Protein AF-A0A1Q5UCG4-F1 (afdb_monomer)

Foldseek 3Di:
DDPVQDDVVVVVVCCCVVPVVVVVVVCVPDDVVCPDDDDPPQPVCQVSCVVVVDHAAAEAEAQADDCPLVPDPDQDFDDPPDLLNLVRVLVSCVSSCVLSVVQHDYPVVQVCQVVVQVPDPDHDRYHQDTGCSVVVCCCVVPNDPCSCVVVVCVSSVVVVSVVRSVVVVVVVVVVVVVD

Secondary structure (DSSP, 8-state):
--GGG--HHHHHHHHIIIIIHHHHHHHHHS-TT-------HHHHHHHHHGGGT----EEEE-BB--TTTTT-SS-----TT-TTGGGHHHHHHHHTTTTTGGGPBPHHHHHHHHHHHHTSSS--SEEEESBTHHHHHHHHHHS-TTHHHHHHHHHTTHHHHHHHHHHHHHHHHHHHHT-

pLDDT: mean 81.12, std 9.91, range [46.38, 95.5]

InterPro domains:
  IPR036291 NAD(P)-binding domain superfamily [SSF51735] (3-132)

Radius of gyration: 21.56 Å; Cα contacts (8 Å, |Δi|>4): 135; chains: 1; bounding box: 54×34×59 Å

Nearest PDB structures (foldseek):
  2p91-assembly1_D  TM=2.143E-01  e=8.527E+00  Aquifex aeolicus VF5

Structure (mmCIF, N/CA/C/O backbone):
data_AF-A0A1Q5UCG4-F1
#
_entry.id   AF-A0A1Q5UCG4-F1
#
loop_
_atom_site.group_PDB
_atom_site.id
_atom_site.type_symbol
_atom_site.la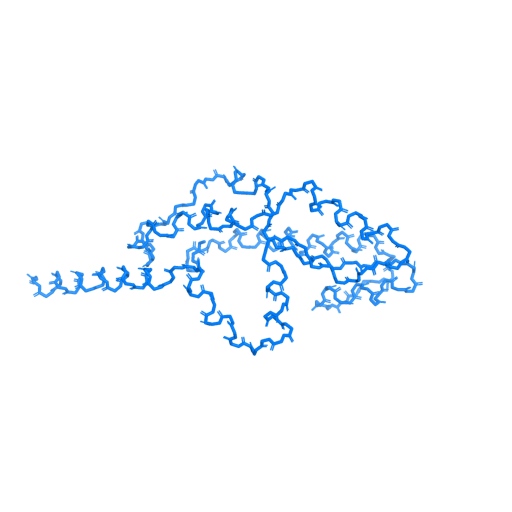bel_atom_id
_atom_site.label_alt_id
_atom_site.label_comp_id
_atom_site.label_asym_id
_atom_site.label_entity_id
_atom_site.label_seq_id
_atom_site.pdbx_PDB_ins_code
_atom_site.Cartn_x
_atom_site.Cartn_y
_atom_site.Cartn_z
_atom_site.occupancy
_atom_site.B_iso_or_equiv
_atom_site.auth_seq_id
_atom_site.auth_comp_id
_atom_site.auth_asym_id
_atom_site.auth_atom_id
_atom_site.pdbx_PDB_model_num
ATOM 1 N N . MET A 1 1 ? -7.407 -5.558 8.544 1.00 59.09 1 MET A N 1
ATOM 2 C CA . MET A 1 1 ? -7.720 -6.565 9.571 1.00 59.09 1 MET A CA 1
ATOM 3 C C . MET A 1 1 ? -6.719 -6.386 10.696 1.00 59.09 1 MET A C 1
ATOM 5 O O . MET A 1 1 ? -5.588 -6.011 10.390 1.00 59.09 1 MET A O 1
ATOM 9 N N . SER A 1 2 ? -7.111 -6.570 11.957 1.00 68.50 2 SER A N 1
ATOM 10 C CA . SER A 1 2 ? -6.135 -6.534 13.051 1.00 68.50 2 SER A CA 1
ATOM 11 C C . SER A 1 2 ? -5.133 -7.687 12.885 1.00 68.50 2 SER A C 1
ATOM 13 O O . SER A 1 2 ? -5.442 -8.686 12.235 1.00 68.50 2 SER A O 1
ATOM 15 N N . LEU A 1 3 ? -3.933 -7.567 13.460 1.00 70.44 3 LEU A N 1
ATOM 16 C CA . LEU A 1 3 ? -2.963 -8.670 13.448 1.00 70.44 3 LEU A CA 1
ATOM 17 C C . LEU A 1 3 ? -3.520 -9.926 14.143 1.00 70.44 3 LEU A C 1
ATOM 19 O O . LEU A 1 3 ? -3.135 -11.036 13.795 1.00 70.44 3 LEU A O 1
ATOM 23 N N . LEU A 1 4 ? -4.430 -9.739 15.102 1.00 78.00 4 LEU A N 1
ATOM 24 C CA . LEU A 1 4 ? -5.043 -10.812 15.883 1.00 78.00 4 LEU A CA 1
ATOM 25 C C . LEU A 1 4 ? -6.080 -11.606 15.078 1.00 78.00 4 LEU A C 1
ATOM 27 O O . LEU A 1 4 ? -6.266 -12.788 15.336 1.00 78.00 4 LEU A O 1
ATOM 31 N N . ASP A 1 5 ? -6.707 -10.970 14.089 1.00 77.94 5 ASP A N 1
ATOM 32 C CA . ASP A 1 5 ? -7.754 -11.574 13.258 1.00 77.94 5 ASP A CA 1
ATOM 33 C C . ASP A 1 5 ? -7.213 -12.082 11.906 1.00 77.94 5 ASP A C 1
ATOM 35 O O . ASP A 1 5 ? -7.975 -12.539 11.056 1.00 77.94 5 ASP A O 1
ATOM 39 N N . LEU A 1 6 ? -5.902 -11.967 11.662 1.00 79.69 6 LEU A N 1
ATOM 40 C CA . LEU A 1 6 ? -5.281 -12.315 10.386 1.00 79.69 6 LEU A CA 1
ATOM 41 C C . LEU A 1 6 ? -5.109 -13.833 10.228 1.00 79.69 6 LEU A C 1
ATOM 43 O O . LEU A 1 6 ? -4.418 -14.477 11.016 1.00 79.69 6 LEU A O 1
ATOM 47 N N . ASP A 1 7 ? -5.630 -14.393 9.135 1.00 83.50 7 ASP A N 1
ATOM 48 C CA . ASP A 1 7 ? -5.322 -15.771 8.752 1.00 83.50 7 ASP A CA 1
ATOM 49 C C . ASP A 1 7 ? -3.855 -15.892 8.293 1.00 83.50 7 ASP A C 1
ATOM 51 O O . ASP A 1 7 ? -3.420 -15.310 7.292 1.00 83.50 7 ASP A O 1
ATOM 55 N N . VAL A 1 8 ? -3.081 -16.692 9.028 1.00 87.12 8 VAL A N 1
ATOM 56 C CA . VAL A 1 8 ? -1.661 -16.953 8.761 1.00 87.12 8 VAL A CA 1
ATOM 57 C C . VAL A 1 8 ? -1.443 -17.582 7.381 1.00 87.12 8 VAL A C 1
ATOM 59 O O . VAL A 1 8 ? -0.407 -17.347 6.755 1.00 87.12 8 VAL A O 1
ATOM 62 N N . SER A 1 9 ? -2.388 -18.378 6.881 1.00 88.19 9 SER A N 1
ATOM 63 C CA . SER A 1 9 ? -2.302 -18.982 5.550 1.00 88.19 9 SER A CA 1
ATOM 64 C C . SER A 1 9 ? -2.362 -17.918 4.449 1.00 88.19 9 SER A C 1
ATOM 66 O O . SER A 1 9 ? -1.525 -17.913 3.541 1.00 88.19 9 SER A O 1
ATOM 68 N N . VAL A 1 10 ? -3.264 -16.943 4.592 1.00 85.44 10 VAL A N 1
ATOM 69 C CA . VAL A 1 10 ? -3.379 -15.786 3.697 1.00 85.44 10 VAL A CA 1
ATOM 70 C C . VAL A 1 10 ? -2.114 -14.937 3.770 1.00 85.44 10 VAL A C 1
ATOM 72 O O . VAL A 1 10 ? -1.564 -14.568 2.731 1.00 85.44 10 VAL A O 1
ATOM 75 N N . ALA A 1 11 ? -1.584 -14.702 4.974 1.00 85.50 11 ALA A N 1
ATOM 76 C CA . ALA A 1 11 ? -0.326 -13.983 5.151 1.00 85.50 11 ALA A CA 1
ATOM 77 C C . ALA A 1 11 ? 0.836 -14.677 4.416 1.00 85.50 11 ALA A C 1
ATOM 79 O O . ALA A 1 11 ? 1.580 -14.028 3.680 1.00 85.50 11 ALA A O 1
ATOM 80 N N . LYS A 1 12 ? 0.965 -16.006 4.531 1.00 90.75 12 LYS A N 1
ATOM 81 C CA . LYS A 1 12 ? 1.983 -16.780 3.795 1.00 90.75 12 LYS A CA 1
ATOM 82 C C . LYS A 1 12 ? 1.835 -16.628 2.281 1.00 90.75 12 LYS A C 1
ATOM 84 O O . LYS A 1 12 ? 2.833 -16.402 1.599 1.00 90.75 12 LYS A O 1
ATOM 89 N N . ASN A 1 13 ? 0.612 -16.689 1.759 1.00 90.38 13 ASN A N 1
ATOM 90 C CA . ASN A 1 13 ? 0.355 -16.494 0.330 1.00 90.38 13 ASN A CA 1
ATOM 91 C C . ASN A 1 13 ? 0.730 -15.081 -0.136 1.00 90.38 13 ASN A C 1
ATOM 93 O O . ASN A 1 13 ? 1.370 -14.930 -1.177 1.00 90.38 13 ASN A O 1
ATOM 97 N N . MET A 1 14 ? 0.427 -14.054 0.661 1.00 86.88 14 MET A N 1
ATOM 98 C CA . MET A 1 14 ? 0.856 -12.682 0.380 1.00 86.88 14 MET A CA 1
ATOM 99 C C . MET A 1 14 ? 2.383 -12.554 0.329 1.00 86.88 14 MET A C 1
ATOM 101 O O . MET A 1 14 ? 2.902 -11.891 -0.566 1.00 86.88 14 MET A O 1
ATOM 105 N N . PHE A 1 15 ? 3.121 -13.204 1.233 1.00 89.06 15 PHE A N 1
ATOM 106 C CA . PHE A 1 15 ? 4.590 -13.214 1.191 1.00 89.06 15 PHE A CA 1
ATOM 107 C C . PHE A 1 15 ? 5.141 -13.979 -0.020 1.00 89.06 15 PHE A C 1
ATOM 109 O O . PHE A 1 15 ? 6.109 -13.530 -0.636 1.00 89.06 15 PHE A O 1
ATOM 116 N N . ASN A 1 16 ? 4.511 -15.090 -0.407 1.00 91.44 16 ASN A N 1
ATOM 117 C CA . ASN A 1 16 ? 4.885 -15.838 -1.609 1.00 91.44 16 ASN A CA 1
ATOM 118 C C . ASN A 1 16 ? 4.780 -14.979 -2.871 1.00 91.44 16 ASN A C 1
ATOM 120 O O . ASN A 1 16 ? 5.725 -14.944 -3.655 1.00 91.44 16 ASN A O 1
ATOM 124 N N . VAL A 1 17 ? 3.684 -14.237 -3.036 1.00 88.94 17 VAL A N 1
ATOM 125 C CA . VAL A 1 17 ? 3.472 -13.385 -4.216 1.00 88.94 17 VAL A CA 1
ATOM 126 C C . VAL A 1 17 ? 4.299 -12.097 -4.152 1.00 88.94 17 VAL A C 1
ATOM 128 O O . VAL A 1 17 ? 4.938 -11.728 -5.131 1.00 88.94 17 VAL A O 1
ATOM 131 N N . ASN A 1 18 ? 4.335 -11.412 -3.008 1.00 87.88 18 ASN A N 1
ATOM 132 C CA . ASN A 1 18 ? 4.907 -10.062 -2.933 1.00 87.88 18 ASN A CA 1
ATOM 133 C C . ASN A 1 18 ? 6.410 -10.032 -2.619 1.00 87.88 18 ASN A C 1
ATOM 135 O O . ASN A 1 18 ? 7.061 -9.018 -2.863 1.00 87.88 18 ASN A O 1
ATOM 139 N N . VAL A 1 19 ? 6.971 -11.112 -2.063 1.00 85.44 19 VAL A N 1
ATOM 140 C CA . VAL A 1 19 ? 8.393 -11.182 -1.689 1.00 85.44 19 VAL A CA 1
ATOM 141 C C . VAL A 1 19 ? 9.103 -12.263 -2.487 1.00 85.44 19 VAL A C 1
ATOM 143 O O . VAL A 1 19 ? 10.033 -11.960 -3.235 1.00 85.44 19 VAL A O 1
ATOM 146 N N . PHE A 1 20 ? 8.674 -13.518 -2.356 1.00 86.94 20 PHE A N 1
ATOM 147 C CA . PHE A 1 20 ? 9.409 -14.633 -2.949 1.00 86.94 20 PHE A CA 1
ATOM 148 C C . PHE A 1 20 ? 9.304 -14.661 -4.474 1.00 86.94 20 PHE A C 1
ATOM 150 O O . PHE A 1 20 ? 10.324 -14.863 -5.126 1.00 86.94 20 PHE A O 1
ATOM 157 N N . ALA A 1 21 ? 8.143 -14.353 -5.058 1.00 86.62 21 ALA A N 1
ATOM 158 C CA . ALA A 1 21 ? 8.008 -14.302 -6.513 1.00 86.62 21 ALA A CA 1
ATOM 159 C C . ALA A 1 21 ? 8.925 -13.242 -7.143 1.00 86.62 21 ALA A C 1
ATOM 161 O O . ALA A 1 21 ? 9.523 -13.501 -8.183 1.00 86.62 21 ALA A O 1
ATOM 162 N N . VAL A 1 22 ? 9.113 -12.085 -6.495 1.00 83.25 22 VAL A N 1
ATOM 163 C CA . VAL A 1 22 ? 10.056 -11.056 -6.968 1.00 83.25 22 VAL A CA 1
ATOM 164 C C . VAL A 1 22 ? 11.484 -11.601 -6.983 1.00 83.25 22 VAL A C 1
ATOM 166 O O . VAL A 1 22 ? 12.210 -11.390 -7.953 1.00 83.25 22 VAL A O 1
ATOM 169 N N . VAL A 1 23 ? 11.883 -12.343 -5.946 1.00 82.75 23 VAL A N 1
ATOM 170 C CA . VAL A 1 23 ? 13.198 -13.000 -5.892 1.00 82.75 23 VAL A CA 1
ATOM 171 C C . VAL A 1 23 ? 13.328 -14.042 -7.002 1.00 82.75 23 VAL A C 1
ATOM 173 O O . VAL A 1 23 ? 14.324 -14.028 -7.717 1.00 82.75 23 VAL A O 1
ATOM 176 N N . THR A 1 24 ? 12.322 -14.893 -7.198 1.00 85.06 24 THR A N 1
ATOM 177 C CA . THR A 1 24 ? 12.334 -15.937 -8.232 1.00 85.06 24 THR A CA 1
ATOM 178 C C . THR A 1 24 ? 12.406 -15.352 -9.639 1.00 85.06 24 THR A C 1
ATOM 180 O O . THR A 1 24 ? 13.220 -15.801 -10.438 1.00 85.06 24 THR A O 1
ATOM 183 N N . VAL A 1 25 ? 11.613 -14.320 -9.938 1.00 84.62 25 VAL A N 1
ATOM 184 C CA . VAL A 1 25 ? 11.676 -13.597 -11.217 1.00 84.62 25 VAL A CA 1
ATOM 185 C C . VAL A 1 25 ? 13.072 -13.017 -11.413 1.00 84.62 25 VAL A C 1
ATOM 187 O O . VAL A 1 25 ? 13.696 -13.232 -12.444 1.00 84.62 25 VAL A O 1
ATOM 190 N N . THR A 1 26 ? 13.607 -12.351 -10.393 1.00 80.31 26 THR A N 1
ATOM 191 C CA . THR A 1 26 ? 14.953 -11.772 -10.442 1.00 80.31 26 THR A CA 1
ATOM 192 C C . THR A 1 26 ? 16.024 -12.830 -10.714 1.00 80.31 26 THR A C 1
ATOM 194 O O . THR A 1 26 ? 16.894 -12.607 -11.547 1.00 80.31 26 THR A O 1
ATOM 197 N N . GLN A 1 27 ? 15.947 -13.988 -10.056 1.00 78.50 27 GLN A N 1
ATOM 198 C CA . GLN A 1 27 ? 16.867 -15.108 -10.264 1.00 78.50 27 GLN A CA 1
ATOM 199 C C . GLN A 1 27 ? 16.732 -15.728 -11.657 1.00 78.50 27 GLN A C 1
ATOM 201 O O . GLN A 1 27 ? 17.739 -16.105 -12.238 1.00 78.50 27 GLN A O 1
ATOM 206 N N . ALA A 1 28 ? 15.519 -15.800 -12.210 1.00 81.69 28 ALA A N 1
ATOM 207 C CA . ALA A 1 28 ? 15.290 -16.312 -13.560 1.00 81.69 28 ALA A CA 1
ATOM 208 C C . ALA A 1 28 ? 15.893 -15.408 -14.649 1.00 81.69 28 ALA A C 1
ATOM 210 O O . ALA A 1 28 ? 16.292 -15.898 -15.701 1.00 81.69 28 ALA A O 1
ATOM 211 N N . PHE A 1 29 ? 15.966 -14.098 -14.396 1.00 74.19 29 PHE A N 1
ATOM 212 C CA . PHE A 1 29 ? 16.612 -13.129 -15.287 1.00 74.19 29 PHE A CA 1
ATOM 213 C C . PHE A 1 29 ? 18.096 -12.891 -14.962 1.00 74.19 29 PHE A C 1
ATOM 215 O O . PHE A 1 29 ? 18.791 -12.244 -15.747 1.00 74.19 29 PHE A O 1
ATOM 222 N N . ALA A 1 30 ? 18.590 -13.391 -13.827 1.00 66.94 30 ALA A N 1
ATOM 223 C CA . ALA A 1 30 ? 19.993 -13.290 -13.457 1.00 66.94 30 ALA A CA 1
ATOM 224 C C . ALA A 1 30 ? 20.814 -14.388 -14.159 1.00 66.94 30 ALA A C 1
ATOM 226 O O . ALA A 1 30 ? 20.366 -15.534 -14.237 1.00 66.94 30 ALA A O 1
ATOM 227 N N . PRO A 1 31 ? 22.033 -14.077 -14.635 1.00 60.62 31 PRO A N 1
ATOM 228 C CA . PRO A 1 31 ? 22.991 -15.096 -15.044 1.00 60.62 31 PRO A CA 1
ATOM 229 C C . PRO A 1 31 ? 23.177 -16.174 -13.952 1.00 60.62 31 PRO A C 1
ATOM 231 O O . PRO A 1 31 ? 23.162 -15.832 -12.761 1.00 60.62 31 PRO A O 1
ATOM 234 N N . PRO A 1 32 ? 23.351 -17.461 -14.321 1.00 59.50 32 PRO A N 1
ATOM 235 C CA . PRO A 1 32 ? 23.421 -18.590 -13.383 1.00 59.50 32 PRO A CA 1
ATOM 236 C C . PRO A 1 32 ? 24.489 -18.453 -12.281 1.00 59.50 32 PRO A C 1
ATOM 238 O O . PRO A 1 32 ? 24.414 -19.121 -11.251 1.00 59.50 32 PRO A O 1
ATOM 241 N N . GLU A 1 33 ? 25.459 -17.559 -12.454 1.00 54.03 33 GLU A N 1
ATOM 242 C CA . GLU A 1 33 ? 26.566 -17.298 -11.539 1.00 54.03 33 GLU A CA 1
ATOM 243 C C . GLU A 1 33 ? 26.202 -16.399 -10.334 1.00 54.03 33 GLU A C 1
ATOM 245 O O . GLU A 1 33 ? 27.001 -16.283 -9.406 1.00 54.03 33 GLU A O 1
ATOM 250 N N . ILE A 1 34 ? 25.011 -15.778 -10.295 1.00 53.84 34 ILE A N 1
ATOM 251 C CA . ILE A 1 34 ? 24.610 -14.783 -9.267 1.00 53.84 34 ILE A CA 1
ATOM 252 C C . ILE A 1 34 ? 23.555 -15.332 -8.288 1.00 53.84 34 ILE A C 1
ATOM 254 O O . ILE A 1 3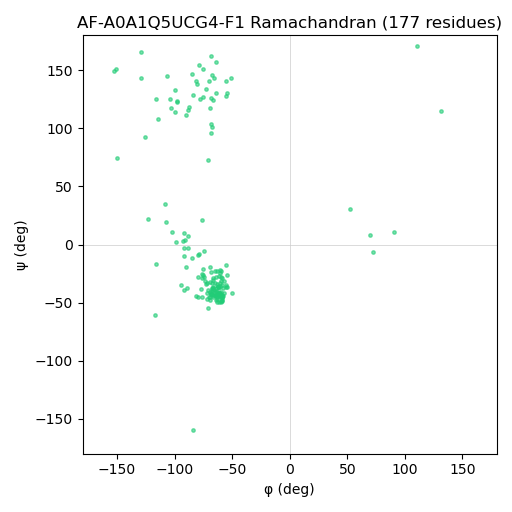4 ? 22.688 -14.604 -7.799 1.00 53.84 34 ILE A O 1
ATOM 258 N N . ALA A 1 35 ? 23.603 -16.621 -7.949 1.00 50.12 35 ALA A N 1
ATOM 259 C CA . ALA A 1 35 ? 22.750 -17.188 -6.899 1.00 50.12 35 ALA A CA 1
ATOM 260 C C . ALA A 1 35 ? 23.189 -16.691 -5.498 1.00 50.12 35 ALA A C 1
ATOM 262 O O . ALA A 1 35 ? 23.813 -17.397 -4.706 1.00 50.12 35 ALA A O 1
ATOM 263 N N . SER A 1 36 ? 22.899 -15.424 -5.208 1.00 51.94 36 SER A N 1
ATOM 264 C CA . SER A 1 36 ? 23.264 -14.700 -3.992 1.00 51.94 36 SER A CA 1
ATOM 265 C C . SER A 1 36 ? 22.377 -15.124 -2.811 1.00 51.94 36 SER A C 1
ATOM 267 O O . SER A 1 36 ? 21.147 -15.126 -2.882 1.00 51.94 36 SER A O 1
ATOM 269 N N . LYS A 1 37 ? 23.028 -15.510 -1.705 1.00 51.34 37 LYS A N 1
ATOM 270 C CA . LYS A 1 37 ? 22.421 -15.795 -0.396 1.00 51.34 37 LYS A CA 1
ATOM 271 C C . LYS A 1 37 ? 22.325 -14.489 0.409 1.00 51.34 37 LYS A C 1
ATOM 273 O O . LYS A 1 37 ? 23.355 -13.926 0.772 1.00 51.34 37 LYS A O 1
ATOM 278 N N . GLY A 1 38 ? 21.113 -14.049 0.761 1.00 46.38 38 GLY A N 1
ATOM 279 C CA . GLY A 1 38 ? 20.892 -13.082 1.849 1.00 46.38 38 GLY A CA 1
ATOM 280 C C . GLY A 1 38 ? 19.981 -11.892 1.522 1.00 46.38 38 GLY A C 1
ATOM 281 O O . GLY A 1 38 ? 20.317 -11.009 0.737 1.00 46.38 38 GLY A O 1
ATOM 282 N N . THR A 1 39 ? 18.838 -11.852 2.205 1.00 48.78 39 THR A N 1
ATOM 283 C CA . THR A 1 39 ? 17.731 -10.895 2.084 1.00 48.78 39 THR A CA 1
ATOM 284 C C . THR A 1 39 ? 18.086 -9.468 2.531 1.00 48.78 39 THR A C 1
ATOM 286 O O . THR A 1 39 ? 18.022 -9.164 3.713 1.00 48.78 39 THR A O 1
ATOM 289 N N . PHE A 1 40 ? 18.361 -8.577 1.568 1.00 52.81 40 PHE A N 1
ATOM 290 C CA . PHE A 1 40 ? 18.099 -7.120 1.606 1.00 52.81 40 PHE A CA 1
ATOM 291 C C . PHE A 1 40 ? 17.848 -6.628 0.167 1.00 52.81 40 PHE A C 1
ATOM 293 O O . PHE A 1 40 ? 18.693 -6.008 -0.474 1.00 52.81 40 PHE A O 1
ATOM 300 N N . ILE A 1 41 ? 16.665 -6.959 -0.353 1.00 60.78 41 ILE A N 1
ATOM 301 C CA . ILE A 1 41 ? 16.326 -7.002 -1.787 1.00 60.78 41 ILE A CA 1
ATOM 302 C C . ILE A 1 41 ? 16.508 -5.642 -2.500 1.00 60.78 41 ILE A C 1
ATOM 304 O O . ILE A 1 41 ? 17.091 -5.576 -3.576 1.00 60.78 41 ILE A O 1
ATOM 308 N N . LYS A 1 42 ? 16.080 -4.528 -1.890 1.00 60.75 42 LYS A N 1
ATOM 309 C CA . LYS A 1 42 ? 15.891 -3.250 -2.612 1.00 60.75 42 LYS A CA 1
ATOM 310 C C . LYS A 1 42 ? 17.184 -2.544 -3.043 1.00 60.75 42 LYS A C 1
ATOM 312 O O . LYS A 1 42 ? 17.355 -2.214 -4.211 1.00 60.75 42 LYS A O 1
ATOM 317 N N . HIS A 1 43 ? 18.094 -2.285 -2.106 1.00 63.84 43 HIS A N 1
ATOM 318 C CA . HIS A 1 43 ? 19.325 -1.534 -2.396 1.00 63.84 43 HIS A CA 1
ATOM 319 C C . HIS A 1 43 ? 20.389 -2.402 -3.064 1.00 63.84 43 HIS A C 1
ATOM 321 O O . HIS A 1 43 ? 21.223 -1.903 -3.821 1.00 63.84 43 HIS A O 1
ATOM 327 N N . ARG A 1 44 ? 20.349 -3.704 -2.777 1.00 67.75 44 ARG A N 1
ATOM 328 C CA . ARG A 1 44 ? 21.366 -4.645 -3.215 1.00 67.75 44 ARG A CA 1
ATOM 329 C C . ARG A 1 44 ? 21.220 -5.014 -4.686 1.00 67.75 44 ARG A C 1
ATOM 331 O O . ARG A 1 44 ? 22.234 -5.010 -5.366 1.00 67.75 44 ARG A O 1
ATOM 338 N N . MET A 1 45 ? 19.993 -5.164 -5.199 1.00 74.81 45 MET A N 1
ATOM 339 C CA . MET A 1 45 ? 19.736 -5.371 -6.635 1.00 74.81 45 MET A CA 1
ATOM 340 C C . MET A 1 45 ? 20.449 -4.341 -7.514 1.00 74.81 45 MET A C 1
ATOM 342 O O . MET A 1 45 ? 21.039 -4.688 -8.527 1.00 74.81 45 MET A O 1
ATOM 346 N N . ARG A 1 46 ? 20.450 -3.065 -7.111 1.00 75.31 46 ARG A N 1
ATOM 347 C CA . ARG A 1 46 ? 21.129 -2.005 -7.868 1.00 75.31 46 ARG A CA 1
ATOM 348 C C . ARG A 1 46 ? 22.642 -2.210 -7.936 1.00 75.31 46 ARG A C 1
ATOM 350 O O . ARG A 1 46 ? 23.237 -1.971 -8.979 1.00 75.31 46 ARG A O 1
ATOM 357 N N . LEU A 1 47 ? 23.255 -2.587 -6.817 1.00 77.56 47 LEU A N 1
ATOM 358 C CA . LEU A 1 47 ? 24.697 -2.817 -6.746 1.00 77.56 47 LEU A CA 1
ATOM 359 C C . LEU A 1 47 ? 25.073 -4.100 -7.483 1.00 77.56 47 LEU A C 1
ATOM 361 O O . LEU A 1 47 ? 25.978 -4.071 -8.310 1.00 77.56 47 LEU A O 1
ATOM 365 N N . GLU A 1 48 ? 24.338 -5.184 -7.236 1.00 78.31 48 GLU A N 1
ATOM 366 C CA . GLU A 1 48 ? 24.552 -6.472 -7.890 1.00 78.31 48 GLU A CA 1
ATOM 367 C C . GLU A 1 48 ? 24.395 -6.352 -9.403 1.00 7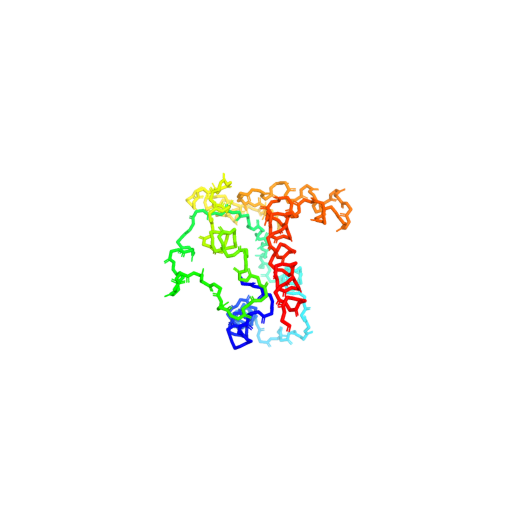8.31 48 GLU A C 1
ATOM 369 O O . GLU A 1 48 ? 25.238 -6.862 -10.110 1.00 78.31 48 GLU A O 1
ATOM 374 N N . PHE A 1 49 ? 23.421 -5.608 -9.928 1.00 80.50 49 PHE A N 1
ATOM 375 C CA . PHE A 1 49 ? 23.197 -5.512 -11.377 1.00 80.50 49 PHE A CA 1
ATOM 376 C C . PHE A 1 49 ? 24.031 -4.467 -12.115 1.00 80.50 49 PHE A C 1
ATOM 378 O O . PHE A 1 49 ? 24.110 -4.497 -13.347 1.00 80.50 49 PHE A O 1
ATOM 385 N N . SER A 1 50 ? 24.704 -3.583 -11.378 1.00 81.56 50 SER A N 1
ATOM 386 C CA . SER A 1 50 ? 25.552 -2.542 -11.962 1.00 81.56 50 SER A CA 1
ATOM 387 C C . SER A 1 50 ? 26.652 -3.043 -12.919 1.00 81.56 50 SER A C 1
ATOM 389 O O . SER A 1 50 ? 26.839 -2.379 -13.941 1.00 81.56 50 SER A O 1
ATOM 391 N N . PRO A 1 51 ? 27.324 -4.200 -12.705 1.00 83.19 51 PRO A N 1
ATOM 392 C CA . PRO A 1 51 ? 28.358 -4.700 -13.618 1.00 83.19 51 PRO A CA 1
ATOM 393 C C . PRO A 1 51 ? 27.834 -5.067 -15.011 1.00 83.19 51 PRO A C 1
ATOM 395 O O . PRO A 1 51 ? 28.596 -5.060 -15.972 1.00 83.19 51 PRO A O 1
ATOM 398 N N . TRP A 1 52 ? 26.536 -5.355 -15.136 1.00 82.38 52 TRP A N 1
ATOM 399 C CA . TRP A 1 52 ? 25.894 -5.757 -16.393 1.00 82.38 52 TRP A CA 1
ATOM 400 C C . TRP A 1 52 ? 25.110 -4.619 -17.056 1.00 82.38 52 TRP A C 1
ATOM 402 O O . TRP A 1 52 ? 24.335 -4.847 -17.982 1.00 82.38 52 TRP A O 1
ATOM 412 N N . GLY A 1 53 ? 25.270 -3.381 -16.575 1.00 82.31 53 GLY A N 1
ATOM 413 C CA . GLY A 1 53 ? 24.583 -2.209 -17.126 1.00 82.31 53 GLY A CA 1
ATOM 414 C C . GLY A 1 53 ? 23.071 -2.177 -16.865 1.00 82.31 53 GLY A C 1
ATOM 415 O O . GLY A 1 53 ? 22.375 -1.302 -17.389 1.00 82.31 53 GLY A O 1
ATOM 416 N N . VAL A 1 54 ? 22.553 -3.090 -16.038 1.00 84.38 54 VAL A N 1
ATOM 417 C CA . VAL A 1 54 ? 21.137 -3.153 -15.669 1.00 84.38 54 VAL A CA 1
ATOM 418 C C . VAL A 1 54 ? 20.870 -2.180 -14.519 1.00 84.38 54 VAL A C 1
ATOM 420 O O . VAL A 1 54 ? 21.555 -2.172 -13.495 1.00 84.38 54 VAL A O 1
ATOM 423 N N . ARG A 1 55 ? 19.855 -1.326 -14.689 1.00 83.81 55 ARG A N 1
ATOM 424 C CA . ARG A 1 55 ? 19.472 -0.299 -13.712 1.00 83.81 55 ARG A CA 1
ATOM 425 C C . ARG A 1 55 ? 18.212 -0.719 -12.965 1.00 83.81 55 ARG A C 1
ATOM 427 O O . ARG A 1 55 ? 17.182 -0.954 -13.583 1.00 83.81 55 ARG A O 1
ATOM 434 N N . ALA A 1 56 ? 18.284 -0.730 -11.636 1.00 84.75 56 ALA A N 1
ATOM 435 C CA . ALA A 1 56 ? 17.127 -0.926 -10.766 1.00 84.75 56 ALA A CA 1
ATOM 436 C C . ALA A 1 56 ? 16.618 0.423 -10.226 1.00 84.75 56 ALA A C 1
ATOM 438 O O . ALA A 1 56 ? 17.406 1.237 -9.735 1.00 84.75 56 ALA A O 1
ATOM 439 N N . ILE A 1 57 ? 15.302 0.645 -10.301 1.00 89.56 57 ILE A N 1
ATOM 440 C CA . ILE A 1 57 ? 14.611 1.827 -9.765 1.00 89.56 57 ILE A CA 1
ATOM 441 C C . ILE A 1 57 ? 13.659 1.359 -8.665 1.00 89.56 57 ILE A C 1
ATOM 443 O O . ILE A 1 57 ? 12.805 0.507 -8.900 1.00 89.56 57 ILE A O 1
ATOM 447 N N . LEU A 1 58 ? 13.786 1.933 -7.469 1.00 88.38 58 LEU A N 1
ATOM 448 C CA . LEU A 1 58 ? 12.819 1.761 -6.393 1.00 88.38 58 LEU A CA 1
ATOM 449 C C . LEU A 1 58 ? 11.736 2.826 -6.533 1.00 88.38 58 LEU A C 1
ATOM 451 O O . LEU A 1 58 ? 12.009 4.017 -6.375 1.00 88.38 58 LEU A O 1
ATOM 455 N N . VAL A 1 59 ? 10.507 2.396 -6.794 1.00 90.44 59 VAL A N 1
ATOM 456 C CA . VAL A 1 59 ? 9.343 3.280 -6.783 1.00 9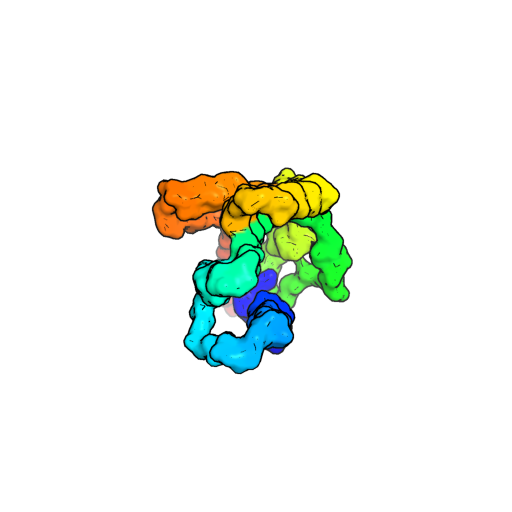0.44 59 VAL A CA 1
ATOM 457 C C . VAL A 1 59 ? 8.625 3.111 -5.448 1.00 90.44 59 VAL A C 1
ATOM 459 O O . VAL A 1 59 ? 8.117 2.035 -5.142 1.00 90.44 59 VAL A O 1
ATOM 462 N N . THR A 1 60 ? 8.622 4.165 -4.636 1.00 88.56 60 THR A N 1
ATOM 463 C CA . THR A 1 60 ? 7.812 4.247 -3.424 1.00 88.56 60 THR A CA 1
ATOM 464 C C . THR A 1 60 ? 6.473 4.863 -3.784 1.00 88.56 60 TH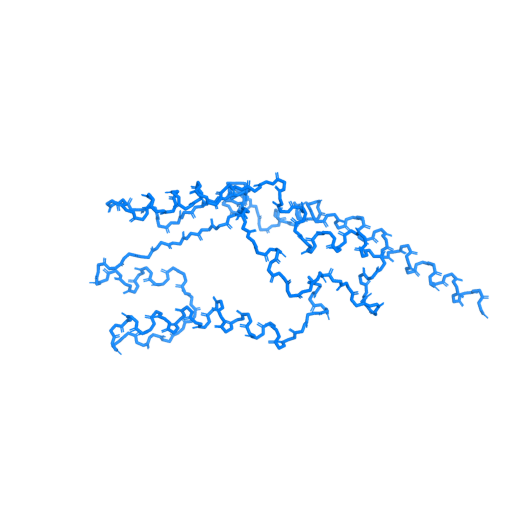R A C 1
ATOM 466 O O . THR A 1 60 ? 6.378 6.045 -4.127 1.00 88.56 60 THR A O 1
ATOM 469 N N . THR A 1 61 ? 5.448 4.031 -3.703 1.00 88.06 61 THR A N 1
ATOM 470 C CA . THR A 1 61 ? 4.103 4.346 -4.157 1.00 88.06 61 THR A CA 1
ATOM 471 C C . THR A 1 61 ? 3.220 4.787 -2.994 1.00 88.06 61 THR A C 1
ATOM 473 O O . THR A 1 61 ? 3.079 4.058 -2.015 1.00 88.06 61 THR A O 1
ATOM 476 N N . GLY A 1 62 ? 2.641 5.981 -3.101 1.00 87.56 62 GLY A N 1
ATOM 477 C CA . GLY A 1 62 ? 1.571 6.463 -2.226 1.00 87.56 62 GLY A CA 1
ATOM 478 C C . GLY A 1 62 ? 0.188 5.985 -2.682 1.00 87.56 62 GLY A C 1
ATOM 479 O O . GLY A 1 62 ? 0.064 5.029 -3.443 1.00 87.56 62 GLY A O 1
ATOM 480 N N . ALA A 1 63 ? -0.870 6.671 -2.255 1.00 87.19 63 ALA A N 1
ATOM 481 C CA . ALA A 1 63 ? -2.239 6.310 -2.626 1.00 87.19 63 ALA A CA 1
ATOM 482 C C . ALA A 1 63 ? -2.520 6.557 -4.125 1.00 87.19 63 ALA A C 1
ATOM 484 O O . ALA A 1 63 ? -2.329 7.671 -4.624 1.00 87.19 63 ALA A O 1
ATOM 485 N N . ILE A 1 64 ? -2.998 5.532 -4.842 1.00 90.38 64 ILE A N 1
ATOM 486 C CA . ILE A 1 64 ? -3.375 5.600 -6.267 1.00 90.38 64 ILE A CA 1
ATOM 487 C C . ILE A 1 64 ? -4.779 5.033 -6.462 1.00 90.38 64 ILE A C 1
ATOM 489 O O . ILE A 1 64 ? -5.140 4.030 -5.842 1.00 90.38 64 ILE A O 1
ATOM 493 N N . ARG A 1 65 ? -5.544 5.637 -7.378 1.00 88.50 65 ARG A N 1
ATOM 494 C CA . ARG A 1 65 ? -6.856 5.153 -7.811 1.00 88.50 65 ARG A CA 1
ATOM 495 C C . ARG A 1 65 ? -6.694 3.858 -8.596 1.00 88.50 65 ARG A C 1
ATOM 497 O O . ARG A 1 65 ? -6.432 3.874 -9.791 1.00 88.50 65 ARG A O 1
ATOM 504 N N . THR A 1 66 ? -6.850 2.725 -7.934 1.00 86.81 66 THR A N 1
ATOM 505 C CA . THR A 1 66 ? -6.845 1.410 -8.581 1.00 86.81 66 THR A CA 1
ATOM 506 C C . THR A 1 66 ? -8.075 0.630 -8.147 1.00 86.81 66 THR A C 1
ATOM 508 O O . THR A 1 66 ? -8.693 0.963 -7.141 1.00 86.81 66 THR A O 1
ATOM 511 N N . LYS A 1 67 ? -8.388 -0.456 -8.856 1.00 87.19 67 LYS A N 1
ATOM 512 C CA . LYS A 1 67 ? -9.461 -1.389 -8.476 1.00 87.19 67 LYS A CA 1
ATOM 513 C C . LYS A 1 67 ? -9.069 -2.315 -7.314 1.00 87.19 67 LYS A C 1
ATOM 515 O O . LYS A 1 67 ? -9.606 -3.407 -7.190 1.00 87.19 67 LYS A O 1
ATOM 520 N N . PHE A 1 68 ? -8.064 -1.950 -6.512 1.00 85.31 68 PHE A N 1
ATOM 521 C CA . PHE A 1 68 ? -7.534 -2.818 -5.458 1.00 85.31 68 PHE A CA 1
ATOM 522 C C . PHE A 1 68 ? -8.613 -3.191 -4.436 1.00 85.31 68 PHE A C 1
ATOM 524 O O . PHE A 1 68 ? -8.793 -4.371 -4.152 1.00 85.31 68 PHE A O 1
ATOM 531 N N . PHE A 1 69 ? -9.353 -2.195 -3.940 1.00 82.00 69 PHE A N 1
ATOM 532 C CA . PHE A 1 69 ? -10.438 -2.412 -2.982 1.00 82.00 69 PHE A CA 1
ATOM 533 C C . PHE A 1 69 ? -11.678 -3.044 -3.638 1.00 82.00 69 PHE A C 1
ATOM 535 O O . PHE A 1 69 ? -12.327 -3.877 -3.016 1.00 82.00 69 PHE A O 1
ATOM 542 N N . ASP A 1 70 ? -11.940 -2.751 -4.917 1.00 84.06 70 ASP A N 1
ATOM 543 C CA . ASP A 1 70 ? -13.035 -3.372 -5.685 1.00 84.06 70 ASP A CA 1
ATOM 544 C C . ASP A 1 70 ? -12.814 -4.873 -5.937 1.00 84.06 70 ASP A C 1
ATOM 546 O O . ASP A 1 70 ? -13.766 -5.634 -6.083 1.00 84.06 70 ASP A O 1
ATOM 550 N N . ASN A 1 71 ? -11.552 -5.305 -6.005 1.00 85.75 71 ASN A N 1
ATOM 551 C CA . ASN A 1 71 ? -11.164 -6.696 -6.247 1.00 85.75 71 ASN A CA 1
ATOM 552 C C . ASN A 1 71 ? -11.058 -7.524 -4.956 1.00 85.75 71 ASN A C 1
ATOM 554 O O . ASN A 1 71 ? -10.571 -8.659 -4.996 1.00 85.75 71 ASN A O 1
ATOM 558 N N . LEU A 1 72 ? -11.466 -6.979 -3.806 1.00 80.12 72 LEU A N 1
ATOM 559 C CA . LEU A 1 72 ? -11.529 -7.759 -2.577 1.00 80.12 72 LEU A CA 1
ATOM 560 C C . LEU A 1 72 ? -12.573 -8.879 -2.745 1.00 80.12 72 LEU A C 1
ATOM 562 O O . LEU A 1 72 ? -13.699 -8.607 -3.157 1.00 80.12 72 LEU A O 1
ATOM 566 N N . PRO A 1 73 ? -12.233 -10.141 -2.421 1.00 75.31 73 PRO A N 1
ATOM 567 C CA . PRO A 1 73 ? -13.130 -11.280 -2.639 1.00 75.31 73 PRO A CA 1
ATOM 568 C C . PRO A 1 73 ? -14.423 -11.193 -1.815 1.00 75.31 73 PRO A C 1
ATOM 570 O O . PRO A 1 73 ? -15.430 -11.800 -2.169 1.00 75.31 73 PRO A O 1
ATOM 573 N N . SER A 1 74 ? -14.400 -10.434 -0.722 1.00 77.12 74 SER A N 1
ATOM 574 C CA . SER A 1 74 ? -15.545 -10.156 0.134 1.00 77.12 74 SER A CA 1
ATOM 575 C C . SER A 1 74 ? -15.373 -8.791 0.789 1.00 77.12 74 SER A C 1
ATOM 577 O O . SER A 1 74 ? -14.242 -8.365 1.046 1.00 77.12 74 SER A O 1
ATOM 579 N N . ALA A 1 75 ? -16.492 -8.129 1.097 1.00 74.06 75 ALA A N 1
ATOM 580 C CA . ALA A 1 75 ? -16.466 -6.914 1.899 1.00 74.06 75 ALA A CA 1
ATOM 581 C C . ALA A 1 75 ? -15.729 -7.201 3.222 1.00 74.06 75 ALA A C 1
ATOM 583 O O . ALA A 1 75 ? -16.013 -8.221 3.858 1.00 74.06 75 ALA A O 1
ATOM 584 N N . PRO A 1 76 ? -14.758 -6.364 3.620 1.00 73.50 76 PRO A N 1
ATOM 585 C CA . PRO A 1 76 ? -13.999 -6.599 4.834 1.00 73.50 76 PRO A CA 1
ATOM 586 C C . PRO A 1 76 ? -14.911 -6.419 6.049 1.00 73.50 76 PRO A C 1
ATOM 588 O O . PRO A 1 76 ? -15.231 -5.299 6.434 1.00 73.50 76 PRO A O 1
ATOM 591 N N . CYS A 1 77 ? -15.319 -7.536 6.643 1.00 79.94 77 CYS A N 1
ATOM 592 C CA . CYS A 1 77 ? -16.079 -7.582 7.883 1.00 79.94 77 CYS A CA 1
ATOM 593 C C . CYS A 1 77 ? -15.189 -8.063 9.028 1.00 79.94 77 CYS A C 1
ATOM 595 O O . CYS A 1 77 ? -14.289 -8.890 8.839 1.00 79.94 77 CYS A O 1
ATOM 597 N N . LEU A 1 78 ? -15.423 -7.530 10.225 1.00 83.00 78 LEU A N 1
ATOM 598 C CA . LEU A 1 78 ? -14.766 -8.050 11.420 1.00 83.00 78 LEU A CA 1
ATOM 599 C C . LEU A 1 78 ? -15.499 -9.304 11.919 1.00 83.00 78 LEU A C 1
ATOM 601 O O . LEU A 1 78 ? -16.732 -9.308 11.962 1.00 83.00 78 LEU A O 1
ATOM 605 N N . PRO A 1 79 ? -14.770 -10.350 12.348 1.00 82.75 79 PRO A N 1
ATOM 606 C CA . PRO A 1 79 ? -15.373 -11.474 13.053 1.00 82.75 79 PRO A CA 1
ATOM 607 C C . PRO A 1 79 ? -16.142 -11.000 14.293 1.00 82.75 79 PRO A C 1
ATOM 609 O O . PRO A 1 79 ? -15.667 -10.122 15.015 1.00 82.75 79 PRO A O 1
ATOM 612 N N . GLU A 1 80 ? -17.301 -11.600 14.580 1.00 82.44 80 GLU A N 1
ATOM 613 C CA . GLU A 1 80 ? -18.133 -11.219 15.739 1.00 82.44 80 GLU A CA 1
ATOM 614 C C . GLU A 1 80 ? -17.421 -11.402 17.087 1.00 82.44 80 GLU A C 1
ATOM 616 O O . GLU A 1 80 ? -17.738 -10.725 18.061 1.00 82.44 80 GLU A O 1
ATOM 621 N N . ASN A 1 81 ? -16.435 -12.298 17.137 1.00 84.44 81 ASN A N 1
ATOM 622 C CA . ASN A 1 81 ? -15.595 -12.560 18.301 1.00 84.44 81 ASN A CA 1
ATOM 623 C C . ASN A 1 81 ? -14.315 -11.702 18.352 1.00 84.44 81 ASN A C 1
ATOM 625 O O . ASN A 1 81 ? -13.482 -11.922 19.231 1.00 84.44 81 ASN A O 1
ATOM 629 N N . SER A 1 82 ? -14.120 -10.764 17.421 1.00 83.56 82 SER A N 1
ATOM 630 C CA . SER A 1 82 ? -12.948 -9.886 17.424 1.00 83.56 82 SER A CA 1
ATOM 631 C C . SER A 1 82 ? -13.013 -8.896 18.588 1.00 83.56 82 SER A C 1
ATOM 633 O O . SER A 1 82 ? -14.050 -8.292 18.862 1.00 83.56 82 SER A O 1
ATOM 635 N N . LEU A 1 83 ? -11.867 -8.635 19.220 1.00 84.75 83 LEU A N 1
ATOM 636 C CA . LEU A 1 83 ? -11.726 -7.588 20.244 1.00 84.75 83 LEU A CA 1
ATOM 637 C C . LEU A 1 83 ? -12.066 -6.187 19.710 1.00 84.75 83 LEU A C 1
ATOM 639 O O . LEU A 1 83 ? -12.407 -5.285 20.471 1.00 84.75 83 LEU A O 1
ATOM 643 N N . TYR A 1 84 ? -11.983 -6.004 18.393 1.00 83.62 84 TYR A N 1
ATOM 644 C CA . TYR A 1 84 ? -12.268 -4.743 17.720 1.00 83.62 84 TYR A CA 1
ATOM 645 C C . TYR A 1 84 ? -13.726 -4.613 17.265 1.00 83.62 84 TYR A C 1
ATOM 647 O O . TYR A 1 84 ? -14.112 -3.557 16.758 1.00 83.62 84 TYR A O 1
ATOM 655 N N . TYR A 1 85 ? -14.553 -5.644 17.467 1.00 85.75 85 TYR A N 1
ATOM 656 C CA . TYR A 1 85 ? -15.952 -5.660 17.039 1.00 85.75 85 TYR A CA 1
ATOM 657 C C . TYR A 1 85 ? -16.789 -4.462 17.544 1.00 85.75 85 TYR A C 1
ATOM 659 O O . TYR A 1 85 ? -17.574 -3.927 16.756 1.00 85.75 85 TYR A O 1
ATOM 667 N N . PRO A 1 86 ? -16.599 -3.934 18.777 1.00 87.25 86 PRO A N 1
ATOM 668 C CA . PRO A 1 86 ? -17.312 -2.734 19.234 1.00 87.25 86 PRO A CA 1
ATOM 669 C C . PRO A 1 86 ? -17.064 -1.471 18.398 1.00 87.25 86 PRO A C 1
ATOM 671 O O . PRO A 1 86 ? -17.870 -0.544 18.432 1.00 87.25 86 PRO A O 1
ATOM 674 N N . ALA A 1 87 ? -15.955 -1.422 17.659 1.00 85.38 87 ALA A N 1
ATOM 675 C CA . ALA A 1 87 ? -15.569 -0.305 16.804 1.00 85.38 87 ALA A CA 1
ATOM 676 C C . ALA A 1 87 ? -15.715 -0.624 15.304 1.00 85.38 87 ALA A C 1
ATOM 678 O O . ALA A 1 87 ? -15.104 0.047 14.467 1.00 85.38 87 ALA A O 1
ATOM 679 N N . LYS A 1 88 ? -16.511 -1.643 14.946 1.00 85.19 88 LYS A N 1
ATOM 680 C CA . LYS A 1 88 ? -16.663 -2.098 13.554 1.00 85.19 88 LYS A CA 1
ATOM 681 C C . LYS A 1 88 ? -17.096 -1.002 12.587 1.00 85.19 88 LYS A C 1
ATOM 683 O O . LYS A 1 88 ? -16.614 -0.959 11.466 1.00 85.19 88 LYS A O 1
ATOM 688 N N . ASP A 1 89 ? -17.926 -0.069 13.034 1.00 86.25 89 ASP A N 1
ATOM 689 C CA . ASP A 1 89 ? -18.434 1.026 12.209 1.00 86.25 89 ASP A CA 1
ATOM 690 C C . ASP A 1 89 ? -17.358 2.059 11.835 1.00 86.25 89 ASP A C 1
ATOM 692 O O . ASP A 1 89 ? -17.523 2.788 10.864 1.00 86.25 89 ASP A O 1
ATOM 696 N N . VAL A 1 90 ? -16.243 2.101 12.570 1.00 83.94 90 VAL A N 1
ATOM 697 C CA . VAL A 1 90 ? -15.057 2.905 12.225 1.00 83.94 90 VAL A CA 1
ATOM 698 C C . VAL A 1 90 ? -14.073 2.083 11.396 1.00 83.94 90 VAL A C 1
ATOM 700 O O . VAL A 1 90 ? -13.465 2.585 10.452 1.00 83.94 90 VAL A O 1
ATOM 703 N N . ILE A 1 91 ? -13.909 0.806 11.745 1.00 84.00 91 ILE A N 1
ATOM 704 C CA . ILE A 1 91 ? -12.866 -0.048 11.177 1.00 84.00 91 ILE A CA 1
ATOM 705 C C . ILE A 1 91 ? -13.257 -0.575 9.795 1.00 84.00 91 ILE A C 1
ATOM 707 O O . ILE A 1 91 ? -12.432 -0.529 8.890 1.00 84.00 91 ILE A O 1
ATOM 711 N N . GLU A 1 92 ? -14.484 -1.055 9.594 1.00 85.94 92 GLU A N 1
ATOM 712 C CA . GLU A 1 92 ? -14.915 -1.655 8.322 1.00 85.94 92 GLU A CA 1
ATOM 713 C C . GLU A 1 92 ? -14.834 -0.672 7.135 1.00 85.94 92 GLU A C 1
ATOM 715 O O . GLU A 1 92 ? -14.257 -1.053 6.112 1.00 85.94 92 GLU A O 1
ATOM 720 N N . PRO A 1 93 ? -15.263 0.606 7.248 1.00 84.06 93 PRO A N 1
ATOM 721 C CA . PRO A 1 93 ? -15.035 1.594 6.188 1.00 84.06 93 PRO A CA 1
ATOM 722 C C . PRO A 1 93 ? -13.545 1.831 5.907 1.00 84.06 93 PRO A C 1
ATOM 724 O O . PRO A 1 93 ? -13.117 1.852 4.751 1.00 84.06 93 PRO A O 1
ATOM 727 N N . ALA A 1 94 ? -12.726 1.925 6.961 1.00 80.38 94 ALA A N 1
ATOM 728 C CA . ALA A 1 94 ? -11.283 2.086 6.816 1.00 80.38 94 ALA A CA 1
ATOM 729 C C . ALA A 1 94 ? -10.637 0.883 6.101 1.00 80.38 94 ALA A C 1
ATOM 731 O O . ALA A 1 94 ? -9.738 1.065 5.279 1.00 80.38 94 ALA A O 1
ATOM 732 N N . LEU A 1 95 ? -11.119 -0.340 6.353 1.00 79.69 95 LEU A N 1
ATOM 733 C CA . LEU A 1 95 ? -10.685 -1.550 5.645 1.00 79.69 95 LEU A CA 1
ATOM 734 C C . LEU A 1 95 ? -11.134 -1.581 4.182 1.00 79.69 95 LEU A C 1
ATOM 736 O O . LEU A 1 95 ? -10.413 -2.124 3.346 1.00 79.69 95 LEU A O 1
ATOM 740 N N . ALA A 1 96 ? -12.291 -0.997 3.875 1.00 80.38 96 ALA A N 1
ATOM 741 C CA . ALA A 1 96 ? -12.796 -0.848 2.514 1.00 80.38 96 ALA A CA 1
ATOM 742 C C . ALA A 1 96 ? -12.065 0.246 1.711 1.00 80.38 96 ALA A C 1
ATOM 744 O O . ALA A 1 96 ? -12.298 0.381 0.514 1.00 80.38 96 ALA A O 1
ATOM 745 N N . GLY A 1 97 ? -11.159 1.005 2.339 1.00 74.62 97 GLY A N 1
ATOM 746 C CA . GLY A 1 97 ? -10.303 1.973 1.654 1.00 74.62 97 GLY A CA 1
ATOM 747 C C . GLY A 1 97 ? -10.873 3.388 1.547 1.00 74.62 97 GLY A C 1
ATOM 748 O O . GLY A 1 97 ? -10.263 4.218 0.872 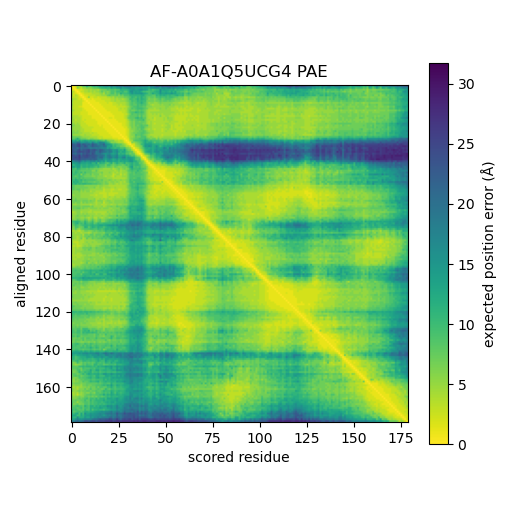1.00 74.62 97 GLY A O 1
ATOM 749 N N . THR A 1 98 ? -11.968 3.711 2.246 1.00 74.75 98 THR A N 1
ATOM 750 C CA . THR A 1 98 ? -12.608 5.046 2.199 1.00 74.75 98 THR A CA 1
ATOM 751 C C . THR A 1 98 ? -11.658 6.183 2.587 1.00 74.75 98 THR A C 1
ATOM 753 O O . THR A 1 98 ? -11.747 7.294 2.068 1.00 74.75 98 THR A O 1
ATOM 756 N N . GLU A 1 99 ? -10.706 5.911 3.479 1.00 68.31 99 GLU A N 1
ATOM 757 C CA . GLU A 1 99 ? -9.696 6.884 3.912 1.00 68.31 99 GLU A CA 1
ATOM 758 C C . GLU A 1 99 ? -8.582 7.094 2.878 1.00 68.31 99 GLU A C 1
ATOM 760 O O . GLU A 1 99 ? -8.017 8.184 2.766 1.00 68.31 99 GLU A O 1
ATOM 765 N N . VAL A 1 100 ? -8.290 6.069 2.076 1.00 68.50 100 VAL A N 1
ATOM 766 C CA . VAL A 1 100 ? -7.251 6.119 1.041 1.00 68.50 100 VAL A CA 1
ATOM 767 C C . VAL A 1 100 ? -7.715 6.978 -0.137 1.00 68.50 100 VAL A C 1
ATOM 769 O O . VAL A 1 100 ? -6.910 7.717 -0.703 1.00 68.50 100 VAL A O 1
ATOM 772 N N . GLU A 1 101 ? -9.012 6.972 -0.458 1.00 70.56 101 GLU A N 1
ATOM 773 C CA . GLU A 1 101 ? -9.584 7.732 -1.579 1.00 70.56 101 GLU A CA 1
ATOM 774 C C . GLU A 1 101 ? -9.424 9.256 -1.465 1.00 70.56 101 GLU A C 1
ATOM 776 O O . GLU A 1 101 ? -9.349 9.939 -2.489 1.00 70.56 101 GLU A O 1
ATOM 781 N N . LYS A 1 102 ? -9.319 9.800 -0.245 1.00 72.50 102 LYS A N 1
ATOM 782 C CA . LYS A 1 102 ? -9.282 11.255 0.002 1.00 72.50 102 LYS A CA 1
ATOM 783 C C . LYS A 1 102 ? -8.053 11.949 -0.591 1.00 72.50 102 LYS A C 1
ATOM 785 O O . LYS A 1 102 ? -8.122 13.127 -0.921 1.00 72.50 102 LYS A O 1
ATOM 790 N N . ASN A 1 103 ? -6.936 11.234 -0.738 1.00 74.38 103 ASN A N 1
ATOM 791 C CA . ASN A 1 103 ? -5.668 11.782 -1.237 1.00 74.38 103 ASN A CA 1
ATOM 792 C C . ASN A 1 103 ? -5.145 11.038 -2.473 1.00 74.38 103 ASN A C 1
ATOM 794 O O . ASN A 1 103 ? -3.950 11.059 -2.750 1.00 74.38 103 ASN A O 1
ATOM 798 N N . VAL A 1 104 ? -6.016 10.342 -3.200 1.00 84.06 104 VAL A N 1
ATOM 799 C CA . VAL A 1 104 ? -5.622 9.431 -4.276 1.00 84.06 104 VAL A CA 1
ATOM 800 C C . VAL A 1 104 ? -5.140 10.174 -5.532 1.00 84.06 104 VAL A C 1
ATOM 802 O O . VAL A 1 104 ? -5.788 11.095 -6.025 1.00 84.06 104 VAL A O 1
ATOM 805 N N . MET A 1 105 ? -4.017 9.718 -6.090 1.00 89.12 105 MET A N 1
ATOM 806 C CA . MET A 1 105 ? -3.529 10.124 -7.412 1.00 89.12 105 MET A CA 1
ATOM 807 C C . MET A 1 105 ? -4.186 9.286 -8.519 1.00 89.12 105 MET A C 1
ATOM 809 O O . MET A 1 105 ? -4.446 8.098 -8.324 1.00 89.12 105 MET A O 1
ATOM 813 N N . ASP A 1 106 ? -4.424 9.876 -9.691 1.00 92.00 106 ASP A N 1
ATOM 814 C CA . ASP A 1 106 ? -4.915 9.130 -10.853 1.00 92.00 106 ASP A CA 1
ATOM 815 C C . ASP A 1 106 ? -3.885 8.105 -11.373 1.00 92.00 106 ASP A C 1
ATOM 817 O O . ASP A 1 106 ? -2.678 8.358 -11.376 1.00 92.00 106 ASP A O 1
ATOM 821 N N . VAL A 1 107 ? -4.366 6.941 -11.822 1.00 93.06 107 VAL A N 1
ATOM 822 C CA . VAL A 1 107 ? -3.516 5.832 -12.282 1.00 93.06 107 VAL A CA 1
ATOM 823 C C . VAL A 1 107 ? -2.753 6.150 -13.563 1.00 93.06 107 VAL A C 1
ATOM 825 O O . VAL A 1 107 ? -1.596 5.748 -13.684 1.00 93.06 107 VAL A O 1
ATOM 828 N N . THR A 1 108 ? -3.364 6.874 -14.503 1.00 93.69 108 THR A N 1
ATOM 829 C CA . THR A 1 108 ? -2.726 7.217 -15.781 1.00 93.69 108 THR A CA 1
ATOM 830 C C . THR A 1 108 ? -1.595 8.205 -15.546 1.00 93.69 108 THR A C 1
ATOM 832 O O . THR A 1 108 ? -0.464 7.959 -15.957 1.00 93.69 108 THR A O 1
ATOM 835 N N . TYR A 1 109 ? -1.854 9.229 -14.732 1.00 92.81 109 TYR A N 1
ATOM 836 C CA . TYR A 1 109 ? -0.831 10.181 -14.318 1.00 92.81 109 TYR A CA 1
ATOM 837 C C . TYR A 1 109 ? 0.317 9.507 -13.555 1.00 92.81 109 TYR A C 1
ATOM 839 O O . TYR A 1 109 ? 1.492 9.774 -13.812 1.00 92.81 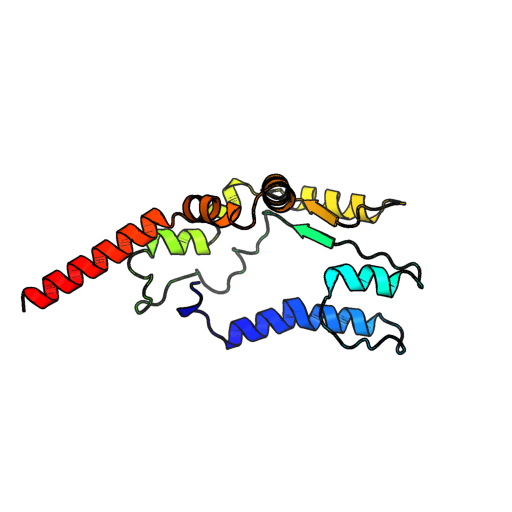109 TYR A O 1
ATOM 847 N N . TYR A 1 110 ? 0.000 8.598 -12.629 1.00 93.50 110 TYR A N 1
ATOM 848 C CA . TYR A 1 110 ? 1.023 7.840 -11.914 1.00 93.50 110 TYR A CA 1
ATOM 849 C C . TYR A 1 110 ? 1.889 7.002 -12.869 1.00 93.50 110 TYR A C 1
ATOM 851 O O . TYR A 1 110 ? 3.118 7.011 -12.746 1.00 93.50 110 TYR A O 1
ATOM 859 N N . ALA A 1 111 ? 1.269 6.311 -13.831 1.00 93.81 111 ALA A N 1
ATOM 860 C CA . ALA A 1 111 ? 1.978 5.525 -14.835 1.00 93.81 111 ALA A CA 1
ATOM 861 C C . ALA A 1 111 ? 2.917 6.406 -15.670 1.00 93.81 111 ALA A C 1
ATOM 863 O O . ALA A 1 111 ? 4.092 6.063 -15.813 1.00 93.81 111 ALA A O 1
ATOM 864 N N . ASP A 1 112 ? 2.450 7.573 -16.116 1.00 95.50 112 ASP A N 1
ATOM 865 C CA . ASP A 1 112 ? 3.268 8.532 -16.858 1.00 95.50 112 ASP A CA 1
ATOM 866 C C . ASP A 1 112 ? 4.489 8.978 -16.049 1.00 95.50 112 ASP A C 1
ATOM 868 O O . ASP A 1 112 ? 5.603 9.005 -16.571 1.00 95.50 112 ASP A O 1
ATOM 872 N N . VAL A 1 113 ? 4.334 9.281 -14.757 1.00 93.62 113 VAL A N 1
ATOM 873 C CA . VAL A 1 113 ? 5.459 9.671 -13.886 1.00 93.62 113 VAL A CA 1
ATOM 874 C C . VAL A 1 113 ? 6.504 8.554 -13.783 1.00 93.62 113 VAL A C 1
ATOM 876 O O . VAL A 1 113 ? 7.709 8.820 -13.858 1.00 93.62 113 VAL A O 1
ATOM 879 N N . VAL A 1 114 ? 6.066 7.303 -13.623 1.00 94.12 114 VAL A N 1
ATOM 880 C CA . VAL A 1 114 ? 6.965 6.146 -13.498 1.00 94.12 114 VAL A CA 1
ATOM 881 C C . VAL A 1 114 ? 7.677 5.853 -14.818 1.00 94.12 114 VAL A C 1
ATOM 883 O O . VAL A 1 114 ? 8.904 5.714 -14.829 1.00 94.12 114 VAL A O 1
ATOM 886 N N . VAL A 1 115 ? 6.938 5.810 -15.928 1.00 95.19 115 VAL A N 1
ATOM 887 C CA . VAL A 1 115 ? 7.475 5.529 -17.268 1.00 95.19 115 VAL A CA 1
ATOM 888 C C . VAL A 1 115 ? 8.444 6.625 -17.696 1.00 95.19 115 VAL A C 1
ATOM 890 O O . VAL A 1 115 ? 9.576 6.328 -18.080 1.00 95.19 115 VAL A O 1
ATOM 893 N N . ASN A 1 116 ? 8.064 7.895 -17.539 1.00 95.38 116 ASN A N 1
ATOM 894 C CA . ASN A 1 116 ? 8.938 9.015 -17.877 1.00 95.38 116 ASN A CA 1
ATOM 895 C C . ASN A 1 116 ? 10.224 9.003 -17.050 1.00 95.38 116 ASN A C 1
ATOM 897 O O . ASN A 1 116 ? 11.280 9.342 -17.573 1.00 95.38 116 ASN A O 1
ATOM 901 N N . ASN A 1 117 ? 10.185 8.584 -15.779 1.00 94.31 117 ASN A N 1
ATOM 902 C CA . ASN A 1 117 ? 11.411 8.424 -15.000 1.00 94.31 117 ASN A CA 1
ATOM 903 C C . ASN A 1 117 ? 12.278 7.271 -15.522 1.00 94.31 117 ASN A C 1
ATOM 905 O O . ASN A 1 117 ? 13.491 7.438 -15.608 1.00 94.31 117 ASN A O 1
ATOM 909 N N . ALA A 1 118 ? 11.677 6.132 -15.874 1.00 92.38 118 ALA A N 1
ATOM 910 C CA . ALA A 1 118 ? 12.391 4.952 -16.360 1.00 92.38 118 ALA A CA 1
ATOM 911 C C . ALA A 1 118 ? 13.096 5.179 -17.710 1.00 92.38 118 ALA A C 1
ATOM 913 O O . ALA A 1 118 ? 14.182 4.642 -17.926 1.00 92.38 118 ALA A O 1
ATOM 914 N N . LEU A 1 119 ? 12.519 6.007 -18.587 1.00 94.62 119 LEU A N 1
ATOM 915 C CA . LEU A 1 119 ? 13.061 6.319 -19.917 1.00 94.62 119 LEU A CA 1
ATOM 916 C C . LEU A 1 119 ? 14.211 7.343 -19.909 1.00 94.62 119 LEU A C 1
ATOM 918 O O . LEU A 1 119 ? 14.844 7.572 -20.940 1.00 94.62 119 LEU A O 1
ATOM 922 N N . ARG A 1 120 ? 14.514 7.973 -18.768 1.00 92.44 120 ARG A N 1
ATOM 923 C CA . ARG A 1 120 ? 15.604 8.956 -18.671 1.00 92.44 120 ARG A CA 1
ATOM 924 C C . ARG A 1 120 ? 16.972 8.300 -18.847 1.00 92.44 120 ARG A C 1
ATOM 926 O O . ARG A 1 120 ? 17.228 7.219 -18.324 1.00 92.44 120 ARG A O 1
ATOM 933 N N . SER A 1 121 ? 17.898 9.037 -19.462 1.00 88.38 121 SER A N 1
ATOM 934 C CA . SER A 1 121 ? 19.321 8.666 -19.520 1.00 88.38 121 SER A CA 1
ATOM 935 C C . SER A 1 121 ? 19.936 8.494 -18.125 1.00 88.38 121 SER A C 1
ATOM 937 O O . SER A 1 121 ? 20.713 7.572 -17.895 1.00 88.38 121 SER A O 1
ATOM 939 N N . SER A 1 122 ? 19.532 9.347 -17.178 1.00 87.88 122 SER A N 1
ATOM 940 C CA . SER A 1 122 ? 19.846 9.236 -15.752 1.00 87.88 122 SER A CA 1
ATOM 941 C C . SER A 1 122 ? 18.544 9.266 -14.934 1.00 87.88 122 SER A C 1
ATOM 943 O O . SER A 1 122 ? 18.013 10.352 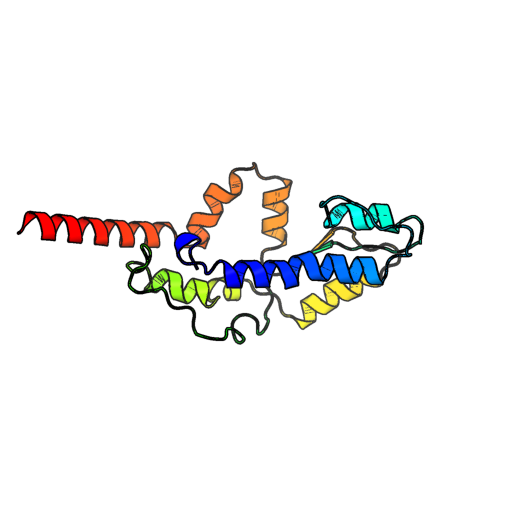-14.652 1.00 87.88 122 SER A O 1
ATOM 945 N N . PRO A 1 123 ? 17.955 8.090 -14.635 1.00 89.69 123 PRO A N 1
ATOM 946 C CA . PRO A 1 123 ? 16.702 7.98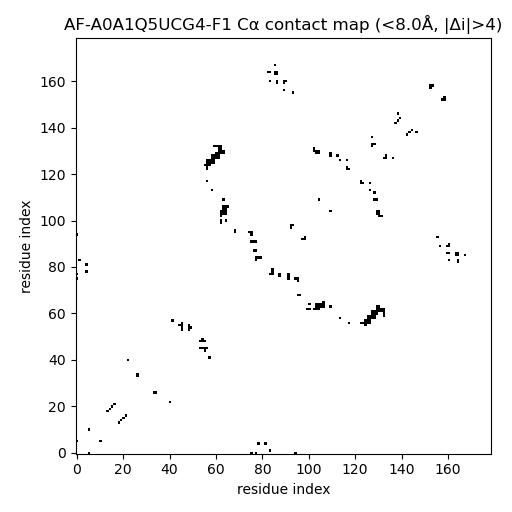7 -13.894 1.00 89.69 123 PRO A CA 1
ATOM 947 C C . PRO A 1 123 ? 16.917 8.253 -12.401 1.00 89.69 123 PRO A C 1
ATOM 949 O O . PRO A 1 123 ? 17.971 7.943 -11.838 1.00 89.69 123 PRO A O 1
ATOM 952 N N . LYS A 1 124 ? 15.890 8.766 -11.713 1.00 88.19 124 LYS A N 1
ATOM 953 C CA . LYS A 1 124 ? 15.911 8.813 -10.245 1.00 88.19 124 LYS A CA 1
ATOM 954 C C . LYS A 1 124 ? 15.876 7.385 -9.713 1.00 88.19 124 LYS A C 1
ATOM 956 O O . LYS A 1 124 ? 14.954 6.640 -10.034 1.00 88.19 124 LYS A O 1
ATOM 961 N N . GLN A 1 125 ? 16.860 7.031 -8.888 1.00 85.56 125 GLN A N 1
ATOM 962 C CA . GLN A 1 125 ? 16.977 5.689 -8.310 1.00 85.56 125 GLN A CA 1
ATOM 963 C C . GLN A 1 125 ? 15.855 5.395 -7.312 1.00 85.56 125 GLN A C 1
ATOM 965 O O . GLN A 1 125 ? 15.350 4.279 -7.289 1.00 85.56 125 GLN A O 1
ATOM 970 N N . HIS A 1 126 ? 15.478 6.383 -6.496 1.00 87.75 126 HIS A N 1
ATOM 971 C CA . HIS A 1 126 ? 14.339 6.317 -5.582 1.00 87.75 126 HIS A CA 1
ATOM 972 C C . HIS A 1 126 ? 13.295 7.340 -6.030 1.00 87.75 126 HIS A C 1
ATOM 974 O O . HIS A 1 126 ? 13.501 8.549 -5.898 1.00 87.75 126 HIS A O 1
ATOM 980 N N . LEU A 1 127 ? 12.194 6.855 -6.590 1.00 89.94 127 LEU A N 1
ATOM 981 C CA . LEU A 1 127 ? 11.086 7.674 -7.059 1.00 89.94 127 LEU A CA 1
ATOM 982 C C . LEU A 1 127 ? 9.945 7.596 -6.048 1.00 89.94 127 LEU A C 1
ATOM 984 O O . LEU A 1 127 ? 9.380 6.531 -5.848 1.00 89.94 127 LEU A O 1
ATOM 988 N N . TRP A 1 128 ? 9.590 8.725 -5.445 1.00 89.75 128 TRP A N 1
ATOM 989 C CA . TRP A 1 128 ? 8.400 8.840 -4.606 1.00 89.75 128 TRP A CA 1
ATOM 990 C C . TRP A 1 128 ? 7.272 9.432 -5.444 1.00 89.75 128 TRP A C 1
ATOM 992 O O . TRP A 1 128 ? 7.441 10.511 -6.012 1.00 89.75 128 TRP A O 1
ATOM 1002 N N . SER A 1 129 ? 6.150 8.725 -5.559 1.00 90.69 129 SER A N 1
ATOM 1003 C CA . SER A 1 129 ? 4.992 9.177 -6.336 1.00 90.69 129 SER A CA 1
ATOM 1004 C C . SER A 1 129 ? 3.698 8.588 -5.777 1.00 90.69 129 SER A C 1
ATOM 1006 O O . SER A 1 129 ? 3.702 7.487 -5.234 1.00 90.69 129 SER A O 1
ATOM 1008 N N . GLY A 1 130 ? 2.590 9.313 -5.906 1.00 88.56 130 GLY A N 1
ATOM 1009 C CA . GLY A 1 130 ? 1.284 8.940 -5.358 1.00 88.56 130 GLY A CA 1
ATOM 1010 C C . GLY A 1 130 ? 0.831 9.825 -4.196 1.00 88.56 130 GLY A C 1
ATOM 1011 O O . GLY A 1 130 ? 1.577 10.657 -3.672 1.00 88.56 130 GLY A O 1
ATOM 1012 N N . GLY A 1 131 ? -0.422 9.637 -3.796 1.00 85.75 131 GLY A N 1
ATOM 1013 C CA . GLY A 1 131 ? -1.067 10.366 -2.713 1.00 85.75 131 GLY A CA 1
ATOM 1014 C C . GLY A 1 131 ? -0.306 10.284 -1.398 1.00 85.75 131 GLY A C 1
ATOM 1015 O O . GLY A 1 131 ? 0.045 9.192 -0.957 1.00 85.75 131 GLY A O 1
ATOM 1016 N N . GLY A 1 132 ? -0.018 11.434 -0.786 1.00 82.44 132 GLY A N 1
ATOM 1017 C CA . GLY A 1 132 ? 0.716 11.517 0.481 1.00 82.44 132 GLY A CA 1
ATOM 1018 C C . GLY A 1 132 ? 2.216 11.200 0.398 1.00 82.44 132 GLY A C 1
ATOM 1019 O O . GLY A 1 132 ? 2.923 11.451 1.369 1.00 82.44 132 GLY A O 1
ATOM 1020 N N . ALA A 1 133 ? 2.741 10.742 -0.748 1.00 85.50 133 ALA A N 1
ATOM 1021 C CA . ALA A 1 133 ? 4.128 10.282 -0.870 1.00 85.50 133 ALA A CA 1
ATOM 1022 C C . ALA A 1 133 ? 5.163 11.360 -0.506 1.00 85.50 133 ALA A C 1
ATOM 1024 O O . ALA A 1 133 ? 6.188 11.043 0.090 1.00 85.50 133 ALA A O 1
ATOM 1025 N N . LEU A 1 134 ? 4.891 12.635 -0.813 1.00 83.94 134 LEU A N 1
ATOM 1026 C CA . LEU A 1 134 ? 5.770 13.750 -0.446 1.00 83.94 134 LEU A CA 1
ATOM 1027 C C . LEU A 1 134 ? 5.801 13.987 1.070 1.00 83.94 134 LEU A C 1
ATOM 1029 O O . LEU A 1 134 ? 6.873 14.194 1.630 1.00 83.94 134 LEU A O 1
ATOM 1033 N N . ILE A 1 135 ? 4.642 13.935 1.731 1.00 82.62 135 ILE A N 1
ATOM 1034 C CA . ILE A 1 135 ? 4.536 14.096 3.187 1.00 82.62 135 ILE A CA 1
ATOM 1035 C C . ILE A 1 135 ? 5.217 12.912 3.875 1.00 82.62 135 ILE A C 1
ATOM 1037 O O . ILE A 1 135 ? 6.003 13.110 4.797 1.00 82.62 135 ILE A O 1
ATOM 1041 N N . THR A 1 136 ? 4.993 11.691 3.382 1.00 83.38 136 THR A N 1
ATOM 1042 C CA . THR A 1 136 ? 5.671 10.490 3.882 1.00 83.38 136 THR A CA 1
ATOM 1043 C C . THR A 1 136 ? 7.176 10.567 3.693 1.00 83.38 136 THR A C 1
ATOM 1045 O O . THR A 1 136 ? 7.933 10.249 4.611 1.00 83.38 136 THR A O 1
ATOM 1048 N N . TRP A 1 137 ? 7.633 11.037 2.535 1.00 86.88 137 TRP A N 1
ATOM 1049 C CA . TRP A 1 137 ? 9.048 11.264 2.293 1.00 86.88 137 TRP A CA 1
ATOM 1050 C C . TRP A 1 137 ? 9.625 12.302 3.264 1.00 86.88 137 TRP A C 1
ATOM 1052 O O . TRP A 1 137 ? 10.622 12.010 3.919 1.00 86.88 137 TRP A O 1
ATOM 1062 N N . LEU A 1 138 ? 8.982 13.464 3.427 1.00 85.31 138 LEU A N 1
ATOM 1063 C CA . LEU A 1 138 ? 9.422 14.515 4.353 1.00 85.31 138 LEU A CA 1
ATOM 1064 C C . LEU A 1 138 ? 9.492 14.007 5.798 1.00 85.31 138 LEU A C 1
ATOM 1066 O O . LEU A 1 138 ? 10.517 14.171 6.456 1.00 85.31 138 LEU A O 1
ATOM 1070 N N . ALA A 1 139 ? 8.439 13.340 6.269 1.00 83.81 139 ALA A N 1
ATOM 1071 C CA . ALA A 1 139 ? 8.375 12.790 7.618 1.00 83.81 139 ALA A CA 1
ATOM 1072 C C . ALA A 1 139 ? 9.423 11.690 7.845 1.00 83.81 139 ALA A C 1
ATOM 1074 O O . ALA A 1 139 ? 10.057 11.664 8.890 1.00 83.81 139 ALA A O 1
ATOM 1075 N N . SER A 1 140 ? 9.662 10.812 6.866 1.00 80.75 140 SER A N 1
ATOM 1076 C CA . SER A 1 140 ? 10.680 9.754 6.987 1.00 80.75 140 SER A CA 1
ATOM 1077 C C . SER A 1 140 ? 12.122 10.252 6.847 1.00 80.75 140 SER A C 1
ATOM 1079 O O . SER A 1 140 ? 13.033 9.621 7.373 1.00 80.75 140 SER A O 1
ATOM 1081 N N . THR A 1 141 ? 12.336 11.361 6.136 1.00 83.44 141 THR A N 1
ATOM 1082 C CA . THR A 1 141 ? 13.678 11.904 5.868 1.00 83.44 141 THR A CA 1
ATOM 1083 C C . THR A 1 141 ? 14.129 12.873 6.957 1.00 83.44 141 THR A C 1
ATOM 1085 O O . THR A 1 141 ? 15.308 12.891 7.301 1.00 83.44 141 THR A O 1
ATOM 1088 N N . PHE A 1 142 ? 13.209 13.676 7.497 1.00 84.31 142 PHE A N 1
ATOM 1089 C CA . PHE A 1 142 ? 13.516 14.729 8.474 1.00 84.31 142 PHE A CA 1
ATOM 1090 C C . PHE A 1 142 ? 12.882 14.503 9.849 1.00 84.31 142 PHE A C 1
ATOM 1092 O O . PHE A 1 142 ? 13.283 15.146 10.817 1.00 84.31 142 PHE A O 1
ATOM 1099 N N . GLY A 1 143 ? 11.878 13.633 9.948 1.00 77.69 143 GLY A N 1
ATOM 1100 C CA . GLY A 1 143 ? 11.220 13.324 11.210 1.00 77.69 143 GLY A CA 1
ATOM 1101 C C . GLY A 1 143 ? 12.031 12.354 12.062 1.00 77.69 143 GLY A C 1
ATOM 1102 O O . GLY A 1 143 ? 12.817 11.546 11.568 1.00 77.69 143 GLY A O 1
ATOM 1103 N N . TRP A 1 144 ? 11.814 12.430 13.374 1.00 80.00 144 TRP A N 1
ATOM 1104 C CA . TRP A 1 144 ? 12.331 11.440 14.315 1.00 80.00 144 TRP A CA 1
ATOM 1105 C C . TRP A 1 144 ? 11.619 10.093 14.125 1.00 80.00 144 TRP A C 1
ATOM 1107 O O . TRP A 1 144 ? 10.517 10.045 13.577 1.00 80.00 144 TRP A O 1
ATOM 1117 N N . SER A 1 145 ? 12.196 8.995 14.622 1.00 74.56 145 SER A N 1
ATOM 1118 C CA . SER A 1 145 ? 11.609 7.649 14.482 1.00 74.56 145 SER A CA 1
ATOM 1119 C C . SER A 1 145 ? 10.167 7.539 15.003 1.00 74.56 145 SER A C 1
ATOM 1121 O O . SER A 1 145 ? 9.401 6.725 14.496 1.00 74.56 145 SER A O 1
ATOM 1123 N N . THR A 1 146 ? 9.784 8.390 15.957 1.00 80.62 146 THR A N 1
ATOM 1124 C CA . THR A 1 146 ? 8.464 8.432 16.606 1.00 80.62 146 THR A CA 1
ATOM 1125 C C . THR A 1 146 ? 7.469 9.388 15.942 1.00 80.62 146 THR A C 1
ATOM 1127 O O . THR A 1 146 ? 6.348 9.540 16.422 1.00 80.62 146 THR A O 1
ATOM 1130 N N . VAL A 1 147 ? 7.825 10.046 14.829 1.00 82.00 147 VAL A N 1
ATOM 1131 C CA . VAL A 1 147 ? 6.915 10.977 14.126 1.00 82.00 147 VAL A CA 1
ATOM 1132 C C . VAL A 1 147 ? 5.620 10.287 13.678 1.00 82.00 147 VAL A C 1
ATOM 1134 O O . VAL A 1 147 ? 4.558 10.900 13.605 1.00 82.00 147 VAL A O 1
ATOM 1137 N N . TRP A 1 148 ? 5.691 8.984 13.416 1.00 78.00 148 TRP A N 1
ATOM 1138 C CA . TRP A 1 148 ? 4.540 8.181 13.024 1.00 78.00 148 TRP A CA 1
ATOM 1139 C C . TRP A 1 148 ? 3.619 7.843 14.197 1.00 78.00 148 TRP A C 1
ATOM 1141 O O . TRP A 1 148 ? 2.417 7.704 13.981 1.00 78.00 148 TRP A O 1
ATOM 1151 N N . ASP A 1 149 ? 4.138 7.813 15.426 1.00 79.00 149 ASP A N 1
ATOM 1152 C CA . ASP A 1 149 ? 3.346 7.543 16.631 1.00 79.00 149 ASP A CA 1
ATOM 1153 C C . ASP A 1 149 ? 2.362 8.682 16.930 1.00 79.00 149 ASP A C 1
ATOM 1155 O O . ASP A 1 149 ? 1.336 8.464 17.566 1.00 79.00 149 ASP A O 1
ATOM 1159 N N . THR A 1 150 ? 2.639 9.897 16.446 1.00 78.44 150 THR A N 1
ATOM 1160 C CA . THR A 1 150 ? 1.747 11.055 16.603 1.00 78.44 150 THR A CA 1
ATOM 1161 C C . THR A 1 150 ? 0.813 11.242 15.409 1.00 78.44 150 THR A C 1
ATOM 1163 O O . THR A 1 150 ? -0.341 11.631 15.586 1.00 78.44 150 THR A O 1
ATOM 1166 N N . LEU A 1 151 ? 1.279 10.937 14.193 1.00 76.25 151 LEU A N 1
ATOM 1167 C CA . LEU A 1 151 ? 0.507 11.136 12.964 1.00 76.25 151 LEU A CA 1
ATOM 1168 C C . LEU A 1 151 ? -0.498 10.008 12.693 1.00 76.25 151 LEU A C 1
ATOM 1170 O O . LEU A 1 151 ? -1.644 10.283 12.334 1.00 76.25 151 LEU A O 1
ATOM 1174 N N . LEU A 1 152 ? -0.101 8.744 12.865 1.00 77.56 152 LEU A N 1
ATOM 1175 C CA . LEU A 1 152 ? -0.935 7.595 12.493 1.00 77.56 152 LEU A CA 1
ATOM 1176 C C . LEU A 1 152 ? -2.223 7.460 13.319 1.00 77.56 152 LEU A C 1
ATOM 1178 O O . LEU A 1 152 ? -3.252 7.158 12.713 1.00 77.56 152 LEU A O 1
ATOM 1182 N N . PRO A 1 153 ? -2.246 7.708 14.647 1.00 79.88 153 PRO A N 1
ATOM 1183 C CA . PRO A 1 153 ? -3.477 7.550 15.420 1.00 79.88 153 PRO A CA 1
ATOM 1184 C C . PRO A 1 153 ? -4.603 8.481 14.982 1.00 79.88 153 PRO A C 1
ATOM 1186 O O . PRO A 1 153 ? -5.764 8.079 14.995 1.00 79.88 153 PRO A O 1
ATOM 1189 N N . SER A 1 154 ? -4.255 9.704 14.576 1.00 73.31 154 SER A N 1
ATOM 1190 C CA . SER A 1 154 ? -5.218 10.695 14.093 1.00 73.31 154 SER A CA 1
ATOM 1191 C C . SER A 1 154 ? -5.793 10.293 12.733 1.00 73.31 154 SER A C 1
ATOM 1193 O O . SER A 1 154 ? -7.004 10.292 12.546 1.00 73.31 154 SER A O 1
ATOM 1195 N N . VAL A 1 155 ? -4.930 9.858 11.809 1.00 71.88 155 VAL A N 1
ATOM 1196 C CA . VAL A 1 155 ? -5.335 9.434 10.458 1.00 71.88 155 VAL A CA 1
ATOM 1197 C C . VAL A 1 155 ? -6.159 8.142 10.482 1.00 71.88 155 VAL A C 1
ATOM 1199 O O . VAL A 1 155 ? -7.057 7.972 9.667 1.00 71.88 155 VAL A O 1
ATOM 1202 N N . ALA A 1 156 ? -5.875 7.233 11.415 1.00 70.75 156 ALA A N 1
ATOM 1203 C CA . ALA A 1 156 ? -6.567 5.951 11.536 1.00 70.75 156 ALA A CA 1
ATOM 1204 C C . ALA A 1 156 ? -7.776 5.979 12.493 1.00 70.75 156 ALA A C 1
ATOM 1206 O O . ALA A 1 156 ? -8.292 4.916 12.832 1.00 70.75 156 ALA A O 1
ATOM 1207 N N . HIS A 1 157 ? -8.207 7.159 12.965 1.00 79.62 157 HIS A N 1
ATOM 1208 C CA . HIS A 1 157 ? -9.319 7.308 13.917 1.00 79.62 157 HIS A CA 1
ATOM 1209 C C . HIS A 1 157 ? -9.179 6.432 15.184 1.00 79.62 157 HIS A C 1
ATOM 1211 O O . HIS A 1 157 ? -10.164 6.016 15.797 1.00 79.62 157 HIS A O 1
ATOM 1217 N N . LEU A 1 158 ? -7.941 6.160 15.624 1.00 79.44 158 LEU A N 1
ATOM 1218 C CA . LEU A 1 158 ? -7.673 5.322 16.800 1.00 79.44 158 LEU A CA 1
ATOM 1219 C C . LEU A 1 158 ? -8.279 5.860 18.106 1.00 79.44 158 LEU A C 1
ATOM 1221 O O . LEU A 1 158 ? -8.677 5.038 18.933 1.00 79.44 158 LEU A O 1
ATOM 1225 N N . PRO A 1 159 ? -8.388 7.185 18.340 1.00 83.69 159 PRO A N 1
ATOM 1226 C CA . PRO A 1 159 ? -9.113 7.697 19.499 1.00 83.69 159 PRO A CA 1
ATOM 1227 C C . PRO A 1 159 ? -10.570 7.221 19.544 1.00 83.69 159 PRO A C 1
ATOM 1229 O O . PRO A 1 159 ? -11.038 6.799 20.600 1.00 83.69 159 PRO A O 1
ATOM 1232 N N . ASP A 1 160 ? -11.259 7.209 18.401 1.00 83.62 160 ASP A N 1
ATOM 1233 C CA . ASP A 1 160 ? -12.660 6.785 18.308 1.00 83.62 160 ASP A CA 1
ATOM 1234 C C . ASP A 1 160 ? -12.799 5.278 18.536 1.00 83.62 160 ASP A C 1
ATOM 1236 O O . ASP A 1 160 ? -13.681 4.834 19.276 1.00 83.62 160 ASP A O 1
ATOM 1240 N N . VAL A 1 161 ? -11.874 4.492 17.977 1.00 83.81 161 VAL A N 1
ATOM 1241 C CA . VAL A 1 161 ? -11.777 3.044 18.218 1.00 83.81 161 VAL A CA 1
ATOM 1242 C C . VAL A 1 161 ? -11.559 2.754 19.706 1.00 83.81 161 VAL A C 1
ATOM 1244 O O . VAL A 1 161 ? -12.298 1.969 20.299 1.00 83.81 161 VAL A O 1
ATOM 1247 N N . ASN A 1 162 ? -10.600 3.431 20.343 1.00 86.06 162 ASN A N 1
ATOM 1248 C CA . ASN A 1 162 ? -10.296 3.254 21.764 1.00 86.06 162 ASN A CA 1
ATOM 1249 C C . ASN A 1 162 ? -11.482 3.619 22.660 1.00 86.06 162 ASN A C 1
ATOM 1251 O O . ASN A 1 162 ? -11.768 2.909 23.625 1.00 86.06 162 ASN A O 1
ATOM 1255 N N . ASN A 1 163 ? -12.181 4.711 22.348 1.00 87.62 163 ASN A N 1
ATOM 1256 C CA . ASN A 1 163 ? -13.356 5.138 23.101 1.00 87.62 163 ASN A CA 1
ATOM 1257 C C . ASN A 1 163 ? -14.473 4.090 23.033 1.00 87.62 163 ASN A C 1
ATOM 1259 O O . ASN A 1 163 ? -15.077 3.775 24.058 1.00 87.62 163 ASN A O 1
ATOM 1263 N N . LYS A 1 164 ? -14.708 3.507 21.853 1.00 87.06 164 LYS A N 1
ATOM 1264 C CA . LYS A 1 164 ? -15.730 2.469 21.654 1.00 87.06 164 LYS A CA 1
ATOM 1265 C C . LYS A 1 164 ? -15.390 1.154 22.344 1.00 87.06 164 LYS A C 1
ATOM 1267 O O . LYS A 1 164 ? -16.264 0.573 22.983 1.00 87.06 164 LYS A O 1
ATOM 1272 N N . ILE A 1 165 ? -14.131 0.723 22.286 1.00 87.50 165 ILE A N 1
ATOM 1273 C CA . ILE A 1 165 ? -13.673 -0.486 22.986 1.00 87.50 165 ILE A CA 1
ATOM 1274 C C . ILE A 1 165 ? -13.826 -0.312 24.503 1.00 87.50 165 ILE A C 1
ATOM 1276 O O . ILE A 1 165 ? -14.471 -1.131 25.152 1.00 87.50 165 ILE A O 1
ATOM 1280 N N . ARG A 1 166 ? -13.344 0.803 25.067 1.00 88.62 166 ARG A N 1
ATOM 1281 C CA . ARG A 1 166 ? -13.462 1.081 26.511 1.00 88.62 166 ARG A CA 1
ATOM 1282 C C . ARG A 1 166 ? -14.913 1.192 26.981 1.00 88.62 166 ARG A C 1
ATOM 1284 O O . ARG A 1 166 ? -15.233 0.781 28.095 1.00 88.62 166 ARG A O 1
ATOM 1291 N N . ALA A 1 167 ? -15.794 1.757 26.155 1.00 87.75 167 ALA A N 1
ATOM 1292 C CA . ALA A 1 167 ? -17.220 1.828 26.460 1.00 87.75 167 ALA A CA 1
ATOM 1293 C C . ALA A 1 167 ? -17.862 0.432 26.521 1.00 87.75 167 ALA A C 1
ATOM 1295 O O . ALA A 1 167 ? -18.655 0.168 27.426 1.00 87.75 167 ALA A O 1
ATOM 1296 N N . ALA A 1 168 ? -17.489 -0.467 25.605 1.00 85.75 168 ALA A N 1
ATOM 1297 C CA . ALA A 1 168 ? -17.957 -1.850 25.602 1.00 85.75 168 ALA A CA 1
ATOM 1298 C C . ALA A 1 168 ? -17.439 -2.641 26.814 1.00 85.75 168 ALA A C 1
ATOM 1300 O O . ALA A 1 168 ? -18.235 -3.279 27.501 1.00 85.75 168 ALA A O 1
ATOM 1301 N N . GLU A 1 169 ? -16.149 -2.519 27.142 1.00 86.50 169 GLU A N 1
ATOM 1302 C CA . GLU A 1 169 ? -15.551 -3.151 28.328 1.00 86.50 169 GLU A CA 1
ATOM 1303 C C . GLU A 1 169 ? -16.249 -2.710 29.620 1.00 86.50 169 GLU A C 1
ATOM 1305 O O . GLU A 1 169 ? -16.575 -3.534 30.476 1.00 86.50 169 GLU A O 1
ATOM 1310 N N . LYS A 1 170 ? -16.534 -1.409 29.759 1.00 86.62 170 LYS A N 1
ATOM 1311 C CA . LYS A 1 170 ? -17.243 -0.873 30.926 1.00 86.62 170 LYS A CA 1
ATOM 1312 C C . LYS A 1 170 ? -18.672 -1.418 31.031 1.00 86.62 170 LYS A C 1
ATOM 1314 O O . LYS A 1 170 ? -19.084 -1.832 32.110 1.00 86.62 170 LYS A O 1
ATOM 1319 N N . ALA A 1 171 ? -19.408 -1.470 29.919 1.00 83.81 171 ALA A N 1
ATOM 1320 C CA . ALA A 1 171 ? -20.765 -2.015 29.890 1.00 83.81 171 ALA A CA 1
ATOM 1321 C C . ALA A 1 171 ? -20.810 -3.511 30.257 1.00 83.81 171 ALA A C 1
ATOM 1323 O O . ALA A 1 171 ? -21.760 -3.974 30.894 1.00 83.81 171 ALA A O 1
ATOM 1324 N N . GLU A 1 172 ? -19.781 -4.270 29.881 1.00 82.69 172 GLU A N 1
ATOM 1325 C CA . GLU A 1 172 ? -19.652 -5.681 30.233 1.00 82.69 172 GLU A CA 1
ATOM 1326 C C . GLU A 1 172 ? -19.310 -5.880 31.717 1.00 82.69 172 GLU A C 1
ATOM 1328 O O . GLU A 1 172 ? -19.941 -6.702 32.385 1.00 82.69 172 GLU A O 1
ATOM 1333 N N . GLN A 1 173 ? -18.406 -5.064 32.269 1.00 81.94 173 GLN A N 1
ATOM 1334 C CA . GLN A 1 173 ? -18.108 -5.048 33.706 1.00 81.94 173 GLN A CA 1
ATOM 1335 C C . GLN A 1 173 ? -19.333 -4.678 34.552 1.00 81.94 173 GLN A C 1
ATOM 1337 O O . GLN A 1 173 ? -19.579 -5.301 35.586 1.00 81.94 173 GLN A O 1
ATOM 1342 N N . ASP A 1 174 ? -20.126 -3.699 34.116 1.00 83.62 174 ASP A N 1
ATOM 1343 C CA . ASP A 1 174 ? -21.343 -3.285 34.817 1.00 83.62 174 ASP A CA 1
ATOM 1344 C C . ASP A 1 174 ? -22.421 -4.388 34.770 1.00 83.62 174 ASP A C 1
ATOM 1346 O O . ASP A 1 174 ? -23.079 -4.652 35.778 1.00 83.62 174 ASP A O 1
ATOM 1350 N N . ARG A 1 175 ? -22.546 -5.121 33.651 1.00 78.50 175 ARG A N 1
ATOM 1351 C CA . ARG A 1 175 ? -23.413 -6.314 33.549 1.00 78.50 175 ARG A CA 1
ATOM 1352 C C . ARG A 1 175 ? -22.978 -7.456 34.461 1.00 78.50 175 ARG A C 1
ATOM 1354 O O . ARG A 1 175 ? -23.839 -8.162 34.977 1.00 78.50 175 ARG A O 1
ATOM 1361 N N . GLN A 1 176 ? -21.674 -7.670 34.625 1.00 74.62 176 GLN A N 1
ATOM 1362 C CA . GLN A 1 176 ? -21.146 -8.719 35.501 1.00 74.62 176 GLN A CA 1
ATOM 1363 C C . GLN A 1 176 ? -21.341 -8.386 36.983 1.00 74.62 176 GLN A C 1
ATOM 1365 O O . GLN A 1 176 ? -21.592 -9.292 37.763 1.00 74.62 176 GLN A O 1
ATOM 1370 N N . LYS A 1 177 ? -21.283 -7.105 37.366 1.00 74.94 177 LYS A N 1
ATOM 1371 C CA . LYS A 1 177 ? -21.557 -6.648 38.742 1.00 74.94 177 LYS A CA 1
ATOM 1372 C C . LYS A 1 177 ? -23.043 -6.643 39.112 1.00 74.94 177 LYS A C 1
ATOM 1374 O O . LYS A 1 177 ? -23.366 -6.607 40.293 1.00 74.94 177 LYS A O 1
ATOM 1379 N N . ALA A 1 178 ? -23.930 -6.614 38.118 1.00 70.00 178 ALA A N 1
ATOM 1380 C CA . ALA A 1 178 ? -25.381 -6.634 38.303 1.00 70.00 178 ALA A CA 1
ATOM 1381 C C . ALA A 1 178 ? -25.983 -8.055 38.361 1.00 70.00 178 ALA A C 1
ATOM 1383 O O . ALA A 1 178 ? -27.196 -8.187 38.530 1.00 70.00 178 ALA A O 1
ATOM 1384 N N . LYS A 1 179 ? -25.160 -9.096 38.184 1.00 59.97 179 LYS A N 1
ATOM 1385 C CA . LYS A 1 179 ? -25.509 -10.512 38.363 1.00 59.97 179 LYS A CA 1
ATOM 1386 C C . LYS A 1 179 ? -24.974 -11.018 39.695 1.00 59.97 179 LYS A C 1
ATOM 1388 O O . LYS A 1 179 ? -25.653 -11.895 40.269 1.00 59.97 179 LYS A O 1
#

Mean predicted aligned error: 8.76 Å

Organism: NCBI:txid1316194

Sequence (179 aa):
MSLLDLDVSVAKNMFNVNVFAVVTVTQAFAPPEIASKGTFIKHRMRLEFSPWGVRAILVTTGAIRTKFFDNLPSAPCLPENSLYYPAKDVIEPALAGTEVEKNVMDVTYYADVVVNNALRSSPKQHLWSGGGALITWLASTFGWSTVWDTLLPSVAHLPDVNNKIRAAEKAEQDRQKAK

Solvent-accessible surface area (backbone atoms only — not comparable to full-atom values): 10674 Å² total; per-residue (Å²): 125,56,84,90,75,53,58,64,67,59,51,50,52,49,44,45,61,72,49,50,43,54,52,52,54,50,54,72,74,40,65,88,89,66,83,77,88,78,96,57,69,77,74,44,51,35,62,70,32,45,88,76,76,45,82,60,65,48,73,48,74,34,31,56,58,64,66,66,64,76,65,48,95,58,83,60,72,76,56,88,87,42,88,59,41,71,24,40,88,64,46,32,50,53,64,56,39,65,70,51,62,79,50,44,29,56,49,68,63,50,48,49,56,53,52,59,36,68,72,39,96,78,46,66,50,73,38,71,42,45,21,62,23,66,58,51,48,49,44,68,73,73,41,60,95,62,52,55,74,67,51,46,42,66,76,68,46,41,68,61,40,51,51,33,38,54,51,50,54,52,54,51,52,53,54,62,73,74,107